Protein AF-A0AAW0U3W1-F1 (afdb_monomer)

pLDDT: mean 73.66, std 27.75, range [28.22, 98.81]

Structure (mmCIF, N/CA/C/O backbone):
data_AF-A0AAW0U3W1-F1
#
_entry.id   AF-A0AAW0U3W1-F1
#
loop_
_atom_site.group_PDB
_atom_site.id
_atom_site.type_symbol
_atom_site.label_atom_id
_atom_site.label_alt_id
_atom_site.label_comp_id
_atom_site.label_asym_id
_atom_site.label_entity_id
_atom_site.label_seq_id
_atom_site.pdbx_PDB_ins_code
_atom_site.Cartn_x
_atom_site.Cartn_y
_atom_site.Cartn_z
_atom_site.occupancy
_atom_site.B_iso_or_equiv
_atom_site.auth_seq_id
_atom_site.auth_comp_id
_atom_site.auth_asym_id
_atom_site.auth_atom_id
_atom_site.pdbx_PDB_model_num
ATOM 1 N N . MET A 1 1 ? -62.324 17.724 -55.290 1.00 35.75 1 MET A N 1
ATOM 2 C CA . MET A 1 1 ? -61.629 18.427 -56.402 1.00 35.75 1 MET A CA 1
ATOM 3 C C . MET A 1 1 ? -60.134 18.210 -56.204 1.00 35.75 1 MET A C 1
ATOM 5 O O . MET A 1 1 ? -59.717 18.305 -55.069 1.00 35.75 1 MET A O 1
ATOM 9 N N . ARG A 1 2 ? -59.252 17.904 -57.151 1.00 35.25 2 ARG A N 1
ATOM 10 C CA . ARG A 1 2 ? -59.279 17.641 -58.592 1.00 35.25 2 ARG A CA 1
ATOM 11 C C . ARG A 1 2 ? -57.918 16.983 -58.906 1.00 35.25 2 ARG A C 1
ATOM 13 O O . ARG A 1 2 ? -56.950 17.175 -58.181 1.00 35.25 2 ARG A O 1
ATOM 20 N N . TRP A 1 3 ? -57.893 16.177 -59.954 1.00 28.47 3 TRP A N 1
ATOM 21 C CA . TRP A 1 3 ? -56.791 15.346 -60.426 1.00 28.47 3 TRP A CA 1
ATOM 22 C C . TRP A 1 3 ? -55.533 16.102 -60.935 1.00 28.47 3 TRP A C 1
ATOM 24 O O . TRP A 1 3 ? -55.657 17.181 -61.501 1.00 28.47 3 TRP A O 1
ATOM 34 N N . MET A 1 4 ? -54.393 15.381 -60.902 1.00 37.31 4 MET A N 1
ATOM 35 C CA . MET A 1 4 ? -53.468 15.064 -62.028 1.00 37.31 4 MET A CA 1
ATOM 36 C C . MET A 1 4 ? -52.146 15.820 -62.309 1.00 37.31 4 MET A C 1
ATOM 38 O O . MET A 1 4 ? -52.164 16.986 -62.671 1.00 37.31 4 MET A O 1
ATOM 42 N N . ARG A 1 5 ? -51.082 14.975 -62.405 1.00 40.59 5 ARG A N 1
ATOM 43 C CA . ARG A 1 5 ? -49.954 14.891 -63.392 1.00 40.59 5 ARG A CA 1
ATOM 44 C C . ARG A 1 5 ? -48.937 16.048 -63.407 1.00 40.59 5 ARG A C 1
ATOM 46 O O . ARG A 1 5 ? -49.297 17.181 -63.174 1.00 40.59 5 ARG A O 1
ATOM 53 N N . CYS A 1 6 ? -47.637 15.905 -63.690 1.00 33.38 6 CYS A N 1
ATOM 54 C CA . CYS A 1 6 ? -46.723 14.904 -64.279 1.00 33.38 6 CYS A CA 1
ATOM 55 C C . CYS A 1 6 ? -45.298 15.308 -63.785 1.00 33.38 6 CYS A C 1
ATOM 57 O O . CYS A 1 6 ? -45.070 16.483 -63.537 1.00 33.38 6 CYS A O 1
ATOM 59 N N . GLY A 1 7 ? -44.306 14.450 -63.524 1.00 30.92 7 GLY A N 1
ATOM 60 C CA . GLY A 1 7 ? -43.569 13.633 -64.492 1.00 30.92 7 GLY A CA 1
ATOM 61 C C . GLY A 1 7 ? -42.117 14.139 -64.676 1.00 30.92 7 GLY A C 1
ATOM 62 O O . GLY A 1 7 ? -41.901 15.205 -65.234 1.00 30.92 7 GLY A O 1
ATOM 63 N N . GLY A 1 8 ? -41.126 13.340 -64.252 1.00 35.84 8 GLY A N 1
ATOM 64 C CA . GLY A 1 8 ? -39.796 13.250 -64.886 1.00 35.84 8 GLY A CA 1
ATOM 65 C C . GLY A 1 8 ? -38.680 14.235 -64.489 1.00 35.84 8 GLY A C 1
ATOM 66 O O . GLY A 1 8 ? -38.570 15.317 -65.056 1.00 35.84 8 GLY A O 1
ATOM 67 N N . ARG A 1 9 ? -37.738 13.774 -63.645 1.00 37.38 9 ARG A N 1
ATOM 68 C CA . ARG A 1 9 ? -36.274 13.965 -63.826 1.00 37.38 9 ARG A CA 1
ATOM 69 C C . ARG A 1 9 ? -35.459 13.180 -62.781 1.00 37.38 9 ARG A C 1
ATOM 71 O O . ARG A 1 9 ? -34.998 13.710 -61.778 1.00 37.38 9 ARG A O 1
ATOM 78 N N . ARG A 1 10 ? -35.247 11.883 -63.041 1.00 42.62 10 ARG A N 1
ATOM 79 C CA . ARG A 1 10 ? -34.073 11.147 -62.530 1.00 42.62 10 ARG A CA 1
ATOM 80 C C . ARG A 1 10 ? -32.900 11.394 -63.486 1.00 42.62 10 ARG A C 1
ATOM 82 O O . ARG A 1 10 ? -33.113 11.481 -64.689 1.00 42.62 10 ARG A O 1
ATOM 89 N N . ARG A 1 11 ? -31.681 11.399 -62.931 1.00 46.53 11 ARG A N 1
ATOM 90 C CA . ARG A 1 11 ? -30.350 11.492 -63.580 1.00 46.53 11 ARG A CA 1
ATOM 91 C C . ARG A 1 11 ? -29.816 12.903 -63.858 1.00 46.53 11 ARG A C 1
ATOM 93 O O . ARG A 1 11 ? -29.838 13.375 -64.989 1.00 46.53 11 ARG A O 1
ATOM 100 N N . ARG A 1 12 ? -29.207 13.500 -62.826 1.00 42.41 12 ARG A N 1
ATOM 101 C CA . ARG A 1 12 ? -27.843 14.084 -62.858 1.00 42.41 12 ARG A CA 1
ATOM 102 C C . ARG A 1 12 ? -27.546 14.787 -61.528 1.00 42.41 12 ARG A C 1
ATOM 104 O O . ARG A 1 12 ? -27.749 15.984 -61.402 1.00 42.41 12 ARG A O 1
ATOM 111 N N . ARG A 1 13 ? -27.094 14.028 -60.528 1.00 39.72 13 ARG A N 1
ATOM 112 C CA . ARG A 1 13 ? -26.333 14.520 -59.360 1.00 39.72 13 ARG A CA 1
ATOM 113 C C . ARG A 1 13 ? -25.782 13.314 -58.602 1.00 39.72 13 ARG A C 1
ATOM 115 O O . ARG A 1 13 ? -26.264 12.938 -57.546 1.00 39.72 13 ARG A O 1
ATOM 122 N N . LEU A 1 14 ? -24.832 12.631 -59.227 1.00 35.91 14 LEU A N 1
ATOM 123 C CA . LEU A 1 14 ? -24.078 11.550 -58.591 1.00 35.91 14 LEU A CA 1
ATOM 124 C C . LEU A 1 14 ? -22.732 11.401 -59.302 1.00 35.91 14 LEU A C 1
ATOM 126 O O . LEU A 1 14 ? -22.383 10.328 -59.760 1.00 35.91 14 LEU A O 1
ATOM 130 N N . LEU A 1 15 ? -22.018 12.516 -59.493 1.00 39.31 15 LEU A N 1
ATOM 131 C CA . LEU A 1 15 ? -20.684 12.508 -60.109 1.00 39.31 15 LEU A CA 1
ATOM 132 C C . LEU A 1 15 ? -19.732 13.594 -59.565 1.00 39.31 15 LEU A C 1
ATOM 134 O O . LEU A 1 15 ? -18.727 13.882 -60.198 1.00 39.31 15 LEU A O 1
ATOM 138 N N . SER A 1 16 ? -19.986 14.186 -58.388 1.00 39.16 16 SER A N 1
ATOM 139 C CA . SER A 1 16 ? -19.039 15.162 -57.803 1.00 39.16 16 SER A CA 1
ATOM 140 C C . SER A 1 16 ? -18.668 14.939 -56.334 1.00 39.16 16 SER A C 1
ATOM 142 O O . SER A 1 16 ? -18.070 15.825 -55.733 1.00 39.16 16 SER A O 1
ATOM 144 N N . VAL A 1 17 ? -18.987 13.782 -55.745 1.00 40.03 17 VAL A N 1
ATOM 145 C CA . VAL A 1 17 ? -18.616 13.478 -54.343 1.00 40.03 17 VAL A CA 1
ATOM 146 C C . VAL A 1 17 ? -17.597 12.334 -54.226 1.00 40.03 17 VAL A C 1
ATOM 148 O O . VAL A 1 17 ? -16.991 12.162 -53.182 1.00 40.03 17 VAL A O 1
ATOM 151 N N . VAL A 1 18 ? -17.272 11.623 -55.311 1.00 42.22 18 VAL A N 1
ATOM 152 C CA . VAL A 1 18 ? -16.355 10.461 -55.248 1.00 42.22 18 VAL A CA 1
ATOM 153 C C . VAL A 1 18 ? -14.869 10.832 -55.444 1.00 42.22 18 VAL A C 1
ATOM 155 O O . VAL A 1 18 ? -13.999 9.987 -55.300 1.00 42.22 18 VAL A O 1
ATOM 158 N N . ALA A 1 19 ? -14.525 12.098 -55.707 1.00 41.72 19 ALA A N 1
ATOM 159 C CA . ALA A 1 19 ? -13.141 12.491 -56.023 1.00 41.72 19 ALA A CA 1
ATOM 160 C C . ALA A 1 19 ? -12.355 13.161 -54.873 1.00 41.72 19 ALA A C 1
ATOM 162 O O . ALA A 1 19 ? -11.237 13.623 -55.098 1.00 41.72 19 ALA A O 1
ATOM 163 N N . ARG A 1 20 ? -12.901 13.243 -53.648 1.00 36.16 20 ARG A N 1
ATOM 164 C CA . ARG A 1 20 ? -12.189 13.841 -52.493 1.00 36.16 20 ARG A CA 1
ATOM 165 C C . ARG A 1 20 ? -11.824 12.877 -51.360 1.00 36.16 20 ARG A C 1
ATOM 167 O O . ARG A 1 20 ? -10.983 13.250 -50.550 1.00 36.16 20 ARG A O 1
ATOM 174 N N . ASP A 1 21 ? -12.309 11.635 -51.370 1.00 36.38 21 ASP A N 1
ATOM 175 C CA . ASP A 1 21 ? -11.984 10.646 -50.325 1.00 36.38 21 ASP A CA 1
ATOM 176 C C . ASP A 1 21 ? -10.794 9.724 -50.643 1.00 36.38 21 ASP A C 1
ATOM 178 O O . ASP A 1 21 ? -10.305 9.016 -49.765 1.00 36.38 21 ASP A O 1
ATOM 182 N N . SER A 1 22 ? -10.229 9.769 -51.852 1.00 35.31 22 SER A N 1
ATOM 183 C CA . SER A 1 22 ? -9.093 8.899 -52.208 1.00 35.31 22 SER A CA 1
ATOM 184 C C . SER A 1 22 ? -7.726 9.390 -51.713 1.00 35.31 22 SER A C 1
ATOM 186 O O . SER A 1 22 ? -6.761 8.647 -51.809 1.00 35.31 22 SER A O 1
ATOM 188 N N . LYS A 1 23 ? -7.603 10.610 -51.165 1.00 36.62 23 LYS A N 1
ATOM 189 C CA . LYS A 1 23 ? -6.295 11.180 -50.761 1.00 36.62 23 LYS A CA 1
ATOM 190 C C . LYS A 1 23 ? -5.973 11.082 -49.264 1.00 36.62 23 LYS A C 1
ATOM 192 O O . LYS A 1 23 ? -4.870 11.442 -48.865 1.00 36.62 23 LYS A O 1
ATOM 197 N N . MET A 1 24 ? -6.901 10.594 -48.434 1.00 35.78 24 MET A N 1
ATOM 198 C CA . MET A 1 24 ? -6.701 10.446 -46.979 1.00 35.78 24 MET A CA 1
ATOM 199 C C . MET A 1 24 ? -6.520 8.984 -46.522 1.00 35.78 24 MET A C 1
ATOM 201 O O . MET A 1 24 ? -6.144 8.741 -45.373 1.00 35.78 24 MET A O 1
ATOM 205 N N . ALA A 1 25 ? -6.741 8.013 -47.415 1.00 36.03 25 ALA A N 1
ATOM 206 C CA . ALA A 1 25 ? -6.573 6.585 -47.136 1.00 36.03 25 ALA A CA 1
ATOM 207 C C . ALA A 1 25 ? -5.109 6.110 -47.266 1.00 36.03 25 ALA A C 1
ATOM 209 O O . ALA A 1 25 ? -4.670 5.261 -46.485 1.00 36.03 25 ALA A O 1
ATOM 210 N N . ASP A 1 26 ? -4.317 6.716 -48.156 1.00 38.88 26 ASP A N 1
ATOM 211 C CA . ASP A 1 26 ? -2.931 6.289 -48.414 1.00 38.88 26 ASP A CA 1
ATOM 212 C C . ASP A 1 26 ? -1.953 6.642 -47.275 1.00 38.88 26 ASP A C 1
ATOM 214 O O . ASP A 1 26 ? -1.008 5.900 -46.996 1.00 38.88 26 ASP A O 1
ATOM 218 N N . THR A 1 27 ? -2.205 7.719 -46.523 1.00 39.47 27 THR A N 1
ATOM 219 C CA . THR A 1 27 ? -1.334 8.135 -45.406 1.00 39.47 27 THR A CA 1
ATOM 220 C C . THR A 1 27 ? -1.516 7.256 -44.163 1.00 39.47 27 THR A C 1
ATOM 222 O O . THR A 1 27 ? -0.551 6.983 -43.447 1.00 39.47 27 THR A O 1
ATOM 225 N N . LYS A 1 28 ? -2.739 6.762 -43.911 1.00 37.00 28 LYS A N 1
ATOM 226 C CA . LYS A 1 28 ? -3.031 5.845 -42.793 1.00 37.00 28 LYS A CA 1
ATOM 227 C C . LYS A 1 28 ? -2.600 4.412 -43.117 1.00 37.00 28 LYS A C 1
ATOM 229 O O . LYS A 1 28 ? -1.965 3.782 -42.272 1.00 37.00 28 LYS A O 1
ATOM 234 N N . GLY A 1 29 ? -2.829 3.935 -44.345 1.00 36.16 29 GLY A N 1
ATOM 235 C CA . GLY A 1 29 ? -2.342 2.627 -44.804 1.00 36.16 29 GLY A CA 1
ATOM 236 C C . GLY A 1 29 ? -0.819 2.482 -44.691 1.00 36.16 29 GLY A C 1
ATOM 237 O O . GLY A 1 29 ? -0.328 1.452 -44.231 1.00 36.16 29 GLY A O 1
ATOM 238 N N . GLY A 1 30 ? -0.064 3.549 -44.982 1.00 38.22 30 GLY A N 1
ATOM 239 C CA . GLY A 1 30 ? 1.396 3.570 -44.838 1.00 38.22 30 GLY A CA 1
ATOM 240 C C . GLY A 1 30 ? 1.918 3.505 -43.392 1.00 38.22 30 GLY A C 1
ATOM 241 O O . GLY A 1 30 ? 3.012 2.988 -43.165 1.00 38.22 30 GLY A O 1
ATOM 242 N N . LEU A 1 31 ? 1.163 3.987 -42.397 1.00 42.47 31 LEU A N 1
ATOM 243 C CA . LEU A 1 31 ? 1.536 3.933 -40.971 1.00 42.47 31 LEU A CA 1
ATOM 244 C C . LEU A 1 31 ? 1.247 2.560 -40.349 1.00 42.47 31 LEU A C 1
ATOM 246 O O . LEU A 1 31 ? 2.079 2.035 -39.601 1.00 42.47 31 LEU A O 1
ATOM 250 N N . PHE A 1 32 ? 0.114 1.947 -40.706 1.00 42.03 32 PHE A N 1
ATOM 251 C CA . PHE A 1 32 ? -0.203 0.571 -40.318 1.00 42.03 32 PHE A CA 1
ATOM 252 C C . PHE A 1 32 ? 0.743 -0.425 -40.994 1.00 42.03 32 PHE A C 1
ATOM 254 O O . PHE A 1 32 ? 1.313 -1.269 -40.306 1.00 42.03 32 PHE A O 1
ATOM 261 N N . ALA A 1 33 ? 1.028 -0.261 -42.291 1.00 46.44 33 ALA A N 1
ATOM 262 C CA . ALA A 1 33 ? 1.993 -1.095 -43.006 1.00 46.44 33 ALA A CA 1
ATOM 263 C C . ALA A 1 33 ? 3.407 -0.986 -42.412 1.00 46.44 33 ALA A C 1
ATOM 265 O O . ALA A 1 33 ? 4.033 -2.007 -42.160 1.00 46.44 33 ALA A O 1
ATOM 266 N N . LYS A 1 34 ? 3.888 0.222 -42.074 1.00 47.03 34 LYS A N 1
ATOM 267 C CA . LYS A 1 34 ? 5.188 0.407 -41.395 1.00 47.03 34 LYS A CA 1
ATOM 268 C C . LYS A 1 34 ? 5.220 -0.193 -39.987 1.00 47.03 34 LYS A C 1
ATOM 270 O O . LYS A 1 34 ? 6.266 -0.674 -39.561 1.00 47.03 34 LYS A O 1
ATOM 275 N N . THR A 1 35 ? 4.106 -0.173 -39.256 1.00 42.12 35 THR A N 1
ATOM 276 C CA . THR A 1 35 ? 4.017 -0.751 -37.904 1.00 42.12 35 THR A CA 1
ATOM 277 C C . THR A 1 35 ? 3.997 -2.276 -37.955 1.00 42.12 35 THR A C 1
ATOM 279 O O . THR A 1 35 ? 4.748 -2.910 -37.217 1.00 42.12 35 THR A O 1
ATOM 282 N N . VAL A 1 36 ? 3.227 -2.860 -38.877 1.00 43.34 36 VAL A N 1
ATOM 283 C CA . VAL A 1 36 ? 3.180 -4.308 -39.141 1.00 43.34 36 VAL A CA 1
ATOM 284 C C . VAL A 1 36 ? 4.514 -4.806 -39.704 1.00 43.34 36 VAL A C 1
ATOM 286 O O . VAL A 1 36 ? 5.024 -5.823 -39.244 1.00 43.34 36 VAL A O 1
ATOM 289 N N . GLN A 1 37 ? 5.152 -4.052 -40.603 1.00 48.09 37 GLN A N 1
ATOM 290 C CA . GLN A 1 37 ? 6.475 -4.364 -41.152 1.00 48.09 37 GLN A CA 1
ATOM 291 C C . GLN A 1 37 ? 7.571 -4.317 -40.075 1.00 48.09 37 GLN A C 1
ATOM 293 O O . GLN A 1 37 ? 8.424 -5.202 -40.033 1.00 48.09 37 GLN A O 1
ATOM 298 N N . LYS A 1 38 ? 7.520 -3.346 -39.148 1.00 49.44 38 LYS A N 1
ATOM 299 C CA . LYS A 1 38 ? 8.404 -3.316 -37.966 1.00 49.44 38 LYS A CA 1
ATOM 300 C C . LYS A 1 38 ? 8.121 -4.474 -37.007 1.00 49.44 38 LYS A C 1
ATOM 302 O O . LYS A 1 38 ? 9.055 -5.042 -36.456 1.00 49.44 38 LYS A O 1
ATOM 307 N N . HIS A 1 39 ? 6.858 -4.855 -36.817 1.00 43.44 39 HIS A N 1
ATOM 308 C CA . HIS A 1 39 ? 6.485 -5.987 -35.963 1.00 43.44 39 HIS A CA 1
ATOM 309 C C . HIS A 1 39 ? 6.976 -7.326 -36.535 1.00 43.44 39 HIS A C 1
ATOM 311 O O . HIS A 1 39 ? 7.559 -8.129 -35.810 1.00 43.44 39 HIS A O 1
ATOM 317 N N . ALA A 1 40 ? 6.827 -7.527 -37.847 1.00 41.19 40 ALA A N 1
ATOM 318 C CA . ALA A 1 40 ? 7.323 -8.699 -38.562 1.00 41.19 40 ALA A CA 1
ATOM 319 C C . ALA A 1 40 ? 8.862 -8.763 -38.585 1.00 41.19 40 ALA A C 1
ATOM 321 O O . ALA A 1 40 ? 9.432 -9.835 -38.390 1.00 41.19 40 ALA A O 1
ATOM 322 N N . GLY A 1 41 ? 9.544 -7.619 -38.743 1.00 51.94 41 GLY A N 1
ATOM 323 C CA . GLY A 1 41 ? 11.005 -7.527 -38.637 1.00 51.94 41 GLY A CA 1
ATOM 324 C C . GLY A 1 41 ? 11.527 -7.919 -37.251 1.00 51.94 41 GLY A C 1
ATOM 325 O O . GLY A 1 41 ? 12.460 -8.707 -37.146 1.00 51.94 41 GLY A O 1
ATOM 326 N N . ARG A 1 42 ? 10.859 -7.464 -36.183 1.00 51.69 42 ARG A N 1
ATOM 327 C CA . ARG A 1 42 ? 11.194 -7.815 -34.789 1.00 51.69 42 ARG A CA 1
ATOM 328 C C . ARG A 1 42 ? 10.937 -9.281 -34.455 1.00 51.69 42 ARG A C 1
ATOM 330 O O . ARG A 1 42 ? 11.706 -9.874 -33.708 1.00 51.69 42 ARG A O 1
ATOM 337 N N . ALA A 1 43 ? 9.859 -9.863 -34.983 1.00 49.88 43 ALA A N 1
ATOM 338 C CA . ALA A 1 43 ? 9.568 -11.284 -34.809 1.00 49.88 43 ALA A CA 1
ATOM 339 C C . ALA A 1 43 ? 10.620 -12.153 -35.512 1.00 49.88 43 ALA A C 1
ATOM 341 O O . ALA A 1 43 ? 11.113 -13.115 -34.929 1.00 49.88 43 ALA A O 1
ATOM 342 N N . LYS A 1 44 ? 11.020 -11.769 -36.730 1.00 50.38 44 LYS A N 1
ATOM 343 C CA . LYS A 1 44 ? 12.090 -12.434 -37.480 1.00 50.38 44 LYS A CA 1
ATOM 344 C C . LYS A 1 44 ? 13.432 -12.366 -36.745 1.00 50.38 44 LYS A C 1
ATOM 346 O O . LYS A 1 44 ? 14.112 -13.382 -36.658 1.00 50.38 44 LYS A O 1
ATOM 351 N N . GLU A 1 45 ? 13.775 -11.207 -36.189 1.00 52.69 45 GLU A N 1
ATOM 352 C CA . GLU A 1 45 ? 15.016 -11.012 -35.433 1.00 52.69 45 GLU A CA 1
ATOM 353 C C . GLU A 1 45 ? 15.025 -11.832 -34.132 1.00 52.69 45 GLU A C 1
ATOM 355 O O . GLU A 1 45 ? 15.967 -12.577 -33.891 1.00 52.69 45 GLU A O 1
ATOM 360 N N . LYS A 1 46 ? 13.929 -11.828 -33.353 1.00 52.66 46 LYS A N 1
ATOM 361 C CA . LYS A 1 46 ? 13.791 -12.688 -32.158 1.00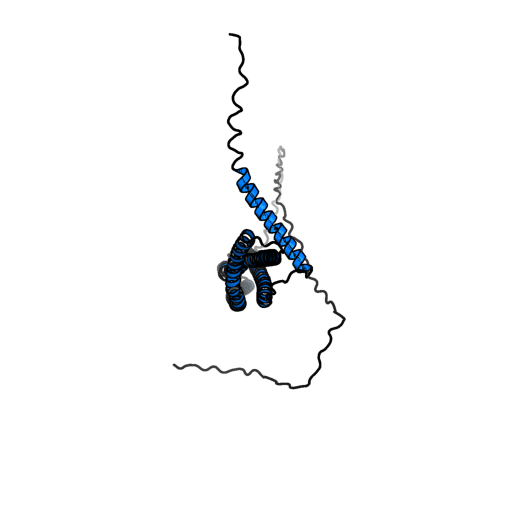 52.66 46 LYS A CA 1
ATOM 362 C C . LYS A 1 46 ? 13.932 -14.182 -32.474 1.00 52.66 46 LYS A C 1
ATOM 364 O O . LYS A 1 46 ? 14.508 -14.925 -31.686 1.00 52.66 46 LYS A O 1
ATOM 369 N N . ILE A 1 47 ? 13.416 -14.630 -33.621 1.00 50.09 47 ILE A N 1
ATOM 370 C CA . ILE A 1 47 ? 13.552 -16.021 -34.074 1.00 50.09 47 ILE A CA 1
ATOM 371 C C . ILE A 1 47 ? 15.002 -16.319 -34.493 1.00 50.09 47 ILE A C 1
ATOM 373 O O . ILE A 1 47 ? 15.519 -17.372 -34.134 1.00 50.09 47 ILE A O 1
ATOM 377 N N . LEU A 1 48 ? 15.685 -15.405 -35.196 1.00 51.97 48 LEU A N 1
ATOM 378 C CA . LEU A 1 48 ? 17.100 -15.570 -35.570 1.00 51.97 48 LEU A CA 1
ATOM 379 C C . LEU A 1 48 ? 18.042 -15.586 -34.357 1.00 51.97 48 LEU A C 1
ATOM 381 O O . LEU A 1 48 ? 19.012 -16.345 -34.352 1.00 51.97 48 LEU A O 1
ATOM 385 N N . GLN A 1 49 ? 17.730 -14.788 -33.336 1.00 54.72 49 GLN A N 1
ATOM 386 C CA . GLN A 1 49 ? 18.468 -14.726 -32.075 1.00 54.72 49 GLN A CA 1
ATOM 387 C C . GLN A 1 49 ? 18.286 -16.013 -31.252 1.00 54.72 49 GLN A C 1
ATOM 389 O O . GLN A 1 49 ? 19.271 -16.586 -30.797 1.00 54.72 49 GLN A O 1
ATOM 394 N N . ASN A 1 50 ? 17.063 -16.553 -31.156 1.00 52.19 50 ASN A N 1
ATOM 395 C CA . ASN A 1 50 ? 16.803 -17.851 -30.507 1.00 52.19 50 ASN A CA 1
ATOM 396 C C . ASN A 1 50 ? 17.411 -19.052 -31.263 1.00 52.19 50 ASN A C 1
ATOM 398 O O . ASN A 1 50 ? 17.555 -20.128 -30.690 1.00 52.19 50 ASN A O 1
ATOM 402 N N . LEU A 1 51 ? 17.761 -18.880 -32.543 1.00 49.31 51 LEU A N 1
ATOM 403 C CA . LEU A 1 51 ? 18.416 -19.886 -33.389 1.00 49.31 51 LEU A CA 1
ATOM 404 C C . LEU A 1 51 ? 19.955 -19.794 -33.375 1.00 49.31 51 LEU A C 1
ATOM 406 O O . LEU A 1 51 ? 20.601 -20.550 -34.100 1.00 49.31 51 LEU A O 1
ATOM 410 N N . GLY A 1 52 ? 20.550 -18.871 -32.607 1.00 45.47 52 GLY A N 1
ATOM 411 C CA . GLY A 1 52 ? 22.008 -18.725 -32.488 1.00 45.47 52 GLY A CA 1
ATOM 412 C C . GLY A 1 52 ? 22.715 -18.240 -33.763 1.00 45.47 52 GLY A C 1
ATOM 413 O O . GLY A 1 52 ? 23.917 -18.434 -33.909 1.00 45.47 52 GLY A O 1
ATOM 414 N N . LYS A 1 53 ? 21.981 -17.638 -34.713 1.00 46.97 53 LYS A N 1
ATOM 415 C CA . LYS A 1 53 ? 22.521 -17.135 -35.996 1.00 46.97 53 LYS A CA 1
ATOM 416 C C . LYS A 1 53 ? 22.747 -15.616 -36.024 1.00 46.97 53 LYS A C 1
ATOM 418 O O . LYS A 1 53 ? 23.161 -15.096 -37.059 1.00 46.97 53 LYS A O 1
ATOM 423 N N . ALA A 1 54 ? 22.468 -14.919 -34.924 1.00 42.31 54 ALA A N 1
ATOM 424 C CA . ALA A 1 54 ? 22.682 -13.484 -34.749 1.00 42.31 54 ALA A CA 1
ATOM 425 C C . ALA A 1 54 ? 23.244 -13.213 -33.344 1.00 42.31 54 ALA A C 1
ATOM 427 O O . ALA A 1 54 ? 22.804 -13.836 -32.378 1.00 42.31 54 ALA A O 1
ATOM 428 N N . ASP A 1 55 ? 24.222 -12.312 -33.254 1.00 40.16 55 ASP A N 1
ATOM 429 C CA . ASP A 1 55 ? 24.961 -12.009 -32.026 1.00 40.16 55 ASP A CA 1
ATOM 430 C C . ASP A 1 55 ? 24.153 -11.028 -31.161 1.00 40.16 55 ASP A C 1
ATOM 432 O O . ASP A 1 55 ? 23.939 -9.872 -31.550 1.00 40.16 55 ASP A O 1
ATOM 436 N N . ARG A 1 56 ? 23.632 -11.510 -30.025 1.00 54.12 56 ARG A N 1
ATOM 437 C CA . ARG A 1 56 ? 22.755 -10.736 -29.135 1.00 54.12 56 ARG A CA 1
ATOM 438 C C . ARG A 1 56 ? 23.599 -9.868 -28.209 1.00 54.12 56 ARG A C 1
ATOM 440 O O . ARG A 1 56 ? 24.522 -10.358 -27.569 1.00 54.12 56 ARG A O 1
ATOM 447 N N . THR A 1 57 ? 23.214 -8.603 -28.059 1.00 61.31 57 THR A N 1
ATOM 448 C CA . THR A 1 57 ? 23.721 -7.778 -26.958 1.00 61.31 57 THR A CA 1
ATOM 449 C C . THR A 1 57 ? 23.203 -8.371 -25.640 1.00 61.31 57 THR A C 1
ATOM 451 O O . THR A 1 57 ? 22.005 -8.291 -25.354 1.00 61.31 57 THR A O 1
ATOM 454 N N . ILE A 1 58 ? 24.084 -9.035 -24.889 1.00 64.56 58 ILE A N 1
ATOM 455 C CA . ILE A 1 58 ? 23.805 -9.566 -23.549 1.00 64.56 58 ILE A CA 1
ATOM 456 C C . ILE A 1 58 ? 24.054 -8.438 -22.548 1.00 64.56 58 ILE A C 1
ATOM 458 O O . ILE A 1 58 ? 25.083 -7.768 -22.610 1.00 64.56 58 ILE A O 1
ATOM 462 N N . ASP A 1 59 ? 23.084 -8.204 -21.672 1.00 80.62 59 ASP A N 1
ATOM 463 C CA . ASP A 1 59 ? 23.141 -7.166 -20.649 1.00 80.62 59 ASP A CA 1
ATOM 464 C C . ASP A 1 59 ? 22.756 -7.778 -19.298 1.00 80.62 59 ASP A C 1
ATOM 466 O O . ASP A 1 59 ? 21.622 -7.653 -18.836 1.00 80.62 59 ASP A O 1
ATOM 470 N N . ASP A 1 60 ? 23.717 -8.485 -18.700 1.00 83.88 60 ASP A N 1
ATOM 471 C CA . ASP A 1 60 ? 23.517 -9.250 -17.464 1.00 83.88 60 ASP A CA 1
ATOM 472 C C . ASP A 1 60 ? 23.086 -8.356 -16.288 1.00 83.88 60 ASP A C 1
ATOM 474 O O . ASP A 1 60 ? 22.287 -8.764 -15.446 1.00 83.88 60 ASP A O 1
ATOM 478 N N . VAL A 1 61 ? 23.570 -7.109 -16.253 1.00 89.00 61 VAL A N 1
ATOM 479 C CA . VAL A 1 61 ? 23.221 -6.132 -15.209 1.00 89.00 61 VAL A CA 1
ATOM 480 C C . VAL A 1 61 ? 21.761 -5.710 -15.343 1.00 89.00 61 VAL A C 1
ATOM 482 O O . VAL A 1 61 ? 21.026 -5.668 -14.355 1.00 89.00 61 VAL A O 1
ATOM 485 N N . PHE A 1 62 ? 21.307 -5.418 -16.564 1.00 92.81 62 PHE A N 1
ATOM 486 C CA . PHE A 1 62 ? 19.907 -5.075 -16.784 1.00 92.81 62 PHE A CA 1
ATOM 487 C C . PHE A 1 62 ? 18.975 -6.258 -16.504 1.00 92.81 62 PHE A C 1
ATOM 489 O O . PHE A 1 62 ? 17.890 -6.055 -15.959 1.00 92.81 62 PHE A O 1
ATOM 496 N N . ASP A 1 63 ? 19.385 -7.479 -16.851 1.00 91.94 63 ASP A N 1
ATOM 497 C CA . ASP A 1 63 ? 18.608 -8.686 -16.562 1.00 91.94 63 ASP A CA 1
ATOM 498 C C . ASP A 1 63 ? 18.452 -8.895 -15.038 1.00 91.94 63 ASP A C 1
ATOM 500 O O . ASP A 1 63 ? 17.363 -9.244 -14.570 1.00 91.94 63 ASP A O 1
ATOM 504 N N . GLU A 1 64 ? 19.480 -8.583 -14.235 1.00 92.44 64 GLU A N 1
ATOM 505 C CA . GLU A 1 64 ? 19.367 -8.547 -12.769 1.00 92.44 64 GLU A CA 1
ATOM 506 C C . GLU A 1 64 ? 18.383 -7.463 -12.292 1.00 92.44 64 GLU A C 1
ATOM 508 O O . GLU A 1 64 ? 17.532 -7.722 -11.431 1.00 92.44 64 GLU A O 1
ATOM 513 N N . TYR A 1 65 ? 18.450 -6.254 -12.856 1.00 95.75 65 TYR A N 1
ATOM 514 C CA . TYR A 1 65 ? 17.514 -5.176 -12.521 1.00 95.75 65 TYR A CA 1
ATOM 515 C C . TYR A 1 65 ? 16.063 -5.531 -12.868 1.00 95.75 65 TYR A C 1
ATOM 517 O O . TYR A 1 65 ? 15.172 -5.269 -12.058 1.00 95.75 65 TYR A O 1
ATOM 525 N N . ASP A 1 66 ? 15.806 -6.169 -14.012 1.00 94.69 66 ASP A N 1
ATOM 526 C CA . ASP A 1 66 ? 14.462 -6.613 -14.408 1.00 94.69 66 ASP A CA 1
ATOM 527 C C . ASP A 1 66 ? 13.933 -7.739 -13.502 1.00 94.69 66 ASP A C 1
ATOM 529 O O . ASP A 1 66 ? 12.760 -7.738 -13.101 1.00 94.69 66 ASP A O 1
ATOM 533 N N . ALA A 1 67 ? 14.803 -8.668 -13.092 1.00 95.00 67 ALA A N 1
ATOM 534 C CA . ALA A 1 67 ? 14.457 -9.710 -12.127 1.00 95.00 67 ALA A CA 1
ATOM 535 C C . ALA A 1 67 ? 14.094 -9.115 -10.753 1.00 95.00 67 ALA A C 1
ATOM 537 O O . ALA A 1 67 ? 13.051 -9.452 -10.173 1.00 95.00 67 ALA A O 1
ATOM 538 N N . ASN A 1 68 ? 14.911 -8.184 -10.253 1.00 96.38 68 ASN A N 1
ATOM 539 C CA . ASN A 1 68 ? 14.663 -7.457 -9.007 1.00 96.38 68 ASN A CA 1
ATOM 540 C C . ASN A 1 68 ? 13.361 -6.645 -9.073 1.00 96.38 68 ASN A C 1
ATOM 542 O O . ASN A 1 68 ? 12.528 -6.750 -8.166 1.00 96.38 68 ASN A O 1
ATOM 546 N N . PHE A 1 69 ? 13.141 -5.914 -10.169 1.00 98.19 69 PHE A N 1
ATOM 547 C CA . PHE A 1 69 ? 11.914 -5.169 -10.442 1.00 98.19 69 PHE A CA 1
ATOM 548 C C . PHE A 1 69 ? 10.679 -6.079 -10.421 1.00 98.19 69 PHE A C 1
ATOM 550 O O . PHE A 1 69 ? 9.704 -5.792 -9.725 1.00 98.19 69 PHE A O 1
ATOM 557 N N . THR A 1 70 ? 10.722 -7.213 -11.124 1.00 97.62 70 THR A N 1
ATOM 558 C CA . THR A 1 70 ? 9.594 -8.155 -11.215 1.00 97.62 70 THR A CA 1
ATOM 559 C C . THR A 1 70 ? 9.247 -8.755 -9.850 1.00 97.62 70 THR A C 1
ATOM 561 O O . THR A 1 70 ? 8.070 -8.860 -9.478 1.00 97.62 70 THR A O 1
ATOM 564 N N . ARG A 1 71 ? 10.264 -9.105 -9.056 1.00 97.12 71 ARG A N 1
ATOM 565 C CA . ARG A 1 71 ? 10.077 -9.589 -7.683 1.00 97.12 71 ARG A CA 1
ATOM 566 C C . ARG A 1 71 ? 9.481 -8.505 -6.784 1.00 97.12 71 ARG A C 1
ATOM 568 O O . ARG A 1 71 ? 8.527 -8.775 -6.052 1.00 97.12 71 ARG A O 1
ATOM 575 N N . GLN A 1 72 ? 10.004 -7.283 -6.848 1.00 97.94 72 GLN A N 1
ATOM 576 C CA . GLN A 1 72 ? 9.504 -6.150 -6.069 1.00 97.94 72 GLN A CA 1
ATOM 577 C C . GLN A 1 72 ? 8.052 -5.808 -6.436 1.00 97.94 72 GLN A C 1
ATOM 579 O O . GLN A 1 72 ? 7.234 -5.642 -5.534 1.00 97.94 72 GLN A O 1
ATOM 584 N N . GLN A 1 73 ? 7.706 -5.800 -7.728 1.00 97.81 73 GLN A N 1
ATOM 585 C CA . GLN A 1 73 ? 6.342 -5.591 -8.224 1.00 97.81 73 GLN A CA 1
ATOM 586 C C . GLN A 1 73 ? 5.373 -6.641 -7.672 1.00 97.81 73 GLN A C 1
ATOM 588 O O . GLN A 1 73 ? 4.286 -6.311 -7.197 1.00 97.81 73 GLN A O 1
ATOM 593 N N . THR A 1 74 ? 5.768 -7.914 -7.717 1.00 97.75 74 THR A N 1
ATOM 594 C CA . THR A 1 74 ? 4.952 -9.026 -7.210 1.00 97.75 74 THR A CA 1
ATOM 595 C C . THR A 1 74 ? 4.677 -8.867 -5.716 1.00 97.75 74 THR A C 1
ATOM 597 O O . THR A 1 74 ? 3.531 -8.976 -5.277 1.00 97.75 74 THR A O 1
ATOM 600 N N . ASN A 1 75 ? 5.712 -8.542 -4.939 1.00 96.00 75 ASN A N 1
ATOM 601 C CA . ASN A 1 75 ? 5.589 -8.324 -3.500 1.00 96.00 75 ASN A CA 1
ATOM 602 C C . ASN A 1 75 ? 4.729 -7.096 -3.172 1.00 96.00 75 ASN A C 1
ATOM 604 O O . ASN A 1 75 ? 3.877 -7.179 -2.291 1.00 96.00 75 ASN A O 1
ATOM 608 N N . ALA A 1 76 ? 4.904 -5.986 -3.897 1.00 96.31 76 ALA A N 1
ATOM 609 C CA . ALA A 1 76 ? 4.116 -4.768 -3.716 1.00 96.31 76 ALA A CA 1
ATOM 610 C C . ALA A 1 76 ? 2.624 -5.004 -4.004 1.00 96.31 76 ALA A C 1
ATOM 612 O O . ALA A 1 76 ? 1.776 -4.641 -3.193 1.00 96.31 76 ALA A O 1
ATOM 613 N N . ASN A 1 77 ? 2.305 -5.686 -5.110 1.00 97.06 77 ASN A N 1
ATOM 614 C CA . ASN A 1 77 ? 0.930 -6.057 -5.457 1.00 97.06 77 ASN A CA 1
ATOM 615 C C . ASN A 1 77 ? 0.299 -6.969 -4.399 1.00 97.06 77 ASN A C 1
ATOM 617 O O . ASN A 1 77 ? -0.863 -6.788 -4.035 1.00 97.06 77 ASN A O 1
ATOM 621 N N . ARG A 1 78 ? 1.057 -7.952 -3.897 1.00 97.31 78 ARG A N 1
ATOM 622 C CA . ARG A 1 78 ? 0.575 -8.858 -2.851 1.00 97.31 78 ARG A CA 1
ATOM 623 C C . ARG A 1 78 ? 0.307 -8.107 -1.549 1.00 97.31 78 ARG A C 1
ATOM 625 O O . ARG A 1 78 ? -0.767 -8.269 -0.987 1.00 97.31 78 ARG A O 1
ATOM 632 N N . LEU A 1 79 ? 1.241 -7.269 -1.098 1.00 95.94 79 LEU A N 1
ATOM 633 C CA . LEU A 1 79 ? 1.069 -6.475 0.120 1.00 95.94 79 LEU A CA 1
ATOM 634 C C . LEU A 1 79 ? -0.144 -5.544 0.009 1.00 95.94 79 LEU A C 1
ATOM 636 O O . LEU A 1 79 ? -0.969 -5.510 0.916 1.00 95.94 79 LEU A O 1
ATOM 640 N N . HIS A 1 80 ? -0.294 -4.848 -1.123 1.00 97.44 80 HIS A N 1
ATOM 641 C CA . HIS A 1 80 ? -1.458 -3.999 -1.400 1.00 97.44 80 HIS A CA 1
ATOM 642 C C . HIS A 1 80 ? -2.774 -4.765 -1.287 1.00 97.44 80 HIS A C 1
ATOM 644 O O . HIS A 1 80 ? -3.673 -4.342 -0.558 1.00 97.44 80 HIS A O 1
ATOM 650 N N . LYS A 1 81 ? -2.854 -5.925 -1.944 1.00 98.31 81 LYS A N 1
ATOM 651 C CA . LYS A 1 81 ? -4.035 -6.788 -1.912 1.00 98.31 81 LYS A CA 1
ATOM 652 C C . LYS A 1 81 ? -4.396 -7.203 -0.485 1.00 98.31 81 LYS A C 1
ATOM 654 O O . LYS A 1 81 ? -5.561 -7.100 -0.106 1.00 98.31 81 LYS A O 1
ATOM 659 N N . GLU A 1 82 ? -3.421 -7.661 0.296 1.00 97.75 82 GLU A N 1
ATOM 660 C CA . GLU A 1 82 ? -3.682 -8.151 1.653 1.00 97.75 82 GLU A CA 1
ATOM 661 C C . GLU A 1 82 ? -4.042 -7.018 2.624 1.00 97.75 82 GLU A C 1
ATOM 663 O O . GLU A 1 82 ? -4.977 -7.175 3.403 1.00 97.75 82 GLU A O 1
ATOM 668 N N . VAL A 1 83 ? -3.408 -5.844 2.530 1.00 97.25 83 VAL A N 1
ATOM 669 C CA . VAL A 1 83 ? -3.787 -4.665 3.337 1.00 97.25 83 VAL A CA 1
ATOM 670 C C . VAL A 1 83 ? -5.187 -4.164 2.967 1.00 97.25 83 VAL A C 1
ATOM 672 O O . VAL A 1 83 ? -5.984 -3.825 3.841 1.00 97.25 83 VAL A O 1
ATOM 675 N N . SER A 1 84 ? -5.527 -4.154 1.675 1.00 98.25 84 SER A N 1
ATOM 676 C CA . SER A 1 84 ? -6.875 -3.808 1.216 1.00 98.25 84 SER A CA 1
ATOM 677 C C . SER A 1 84 ? -7.923 -4.793 1.748 1.00 98.25 84 SER A C 1
ATOM 679 O O . SER A 1 84 ? -8.979 -4.379 2.236 1.00 98.25 84 SER A O 1
ATOM 681 N N . ASN A 1 85 ? -7.619 -6.094 1.708 1.00 98.69 85 ASN A N 1
ATOM 682 C CA . ASN A 1 85 ? -8.480 -7.129 2.265 1.00 98.69 85 ASN A CA 1
ATOM 683 C C . ASN A 1 85 ? -8.631 -6.992 3.787 1.00 98.69 85 ASN A C 1
ATOM 685 O O . ASN A 1 85 ? -9.747 -7.081 4.292 1.00 98.69 85 ASN A O 1
ATOM 689 N N . TYR A 1 86 ? -7.539 -6.720 4.500 1.00 98.50 86 TYR A N 1
ATOM 690 C CA . TYR A 1 86 ? -7.555 -6.486 5.939 1.00 98.50 86 TYR A CA 1
ATOM 691 C C . TYR A 1 86 ? -8.487 -5.328 6.310 1.00 98.50 86 TYR A C 1
ATOM 693 O O . TYR A 1 86 ? -9.412 -5.515 7.096 1.00 98.50 86 TYR A O 1
ATOM 701 N N . LEU A 1 87 ? -8.350 -4.174 5.650 1.00 98.44 87 LEU A N 1
ATOM 702 C CA . LEU A 1 87 ? -9.225 -3.022 5.874 1.00 98.44 87 LEU A CA 1
ATOM 703 C C . LEU A 1 87 ? -10.704 -3.333 5.585 1.00 98.44 87 LEU A C 1
ATOM 705 O O . LEU A 1 87 ? -11.596 -2.875 6.302 1.00 98.44 87 LEU A O 1
ATOM 709 N N . ARG A 1 88 ? -10.992 -4.132 4.550 1.00 98.69 88 ARG A N 1
ATOM 710 C CA . ARG A 1 88 ? -12.357 -4.609 4.275 1.00 98.69 88 ARG A CA 1
ATOM 711 C C . ARG A 1 88 ? -12.898 -5.444 5.440 1.00 98.69 88 ARG A C 1
ATOM 713 O O . ARG A 1 88 ? -14.049 -5.251 5.825 1.00 98.69 88 ARG A O 1
ATOM 720 N N . CYS A 1 89 ? -12.085 -6.333 6.009 1.00 98.75 89 CYS A N 1
ATOM 721 C CA . CYS A 1 89 ? -12.458 -7.114 7.188 1.00 98.75 89 CYS A CA 1
ATOM 722 C C . CYS A 1 89 ? -12.667 -6.227 8.425 1.00 98.75 89 CYS A C 1
ATOM 724 O O . CYS A 1 89 ? -13.647 -6.430 9.134 1.00 98.75 89 CYS A O 1
ATOM 726 N N . CYS A 1 90 ? -11.833 -5.205 8.650 1.00 98.50 90 CYS A N 1
ATOM 727 C CA . CYS A 1 90 ? -12.030 -4.245 9.743 1.00 98.50 90 CYS A CA 1
ATOM 728 C C . CYS A 1 90 ? -13.380 -3.522 9.636 1.00 98.50 90 CYS A C 1
ATOM 730 O O . CYS A 1 90 ? -14.097 -3.423 10.624 1.00 98.50 90 CYS A O 1
ATOM 732 N N . ARG A 1 91 ? -13.776 -3.085 8.432 1.00 98.69 91 ARG A N 1
ATOM 733 C CA . ARG A 1 91 ? -15.094 -2.460 8.205 1.00 98.69 91 ARG A CA 1
ATOM 734 C C . ARG A 1 91 ? -16.258 -3.425 8.443 1.00 98.69 91 ARG A C 1
ATOM 736 O O . ARG A 1 91 ? -17.297 -3.019 8.951 1.00 98.69 91 ARG A O 1
ATOM 743 N N . ALA A 1 92 ? -16.095 -4.700 8.090 1.00 98.81 92 ALA A N 1
ATOM 744 C CA . ALA A 1 92 ? -17.102 -5.717 8.385 1.00 98.81 92 ALA A CA 1
ATOM 745 C C . ALA A 1 92 ? -17.228 -5.968 9.898 1.00 98.81 92 ALA A C 1
ATOM 747 O O . ALA A 1 92 ? -18.340 -6.045 10.415 1.00 98.81 92 ALA A O 1
ATOM 748 N N . LEU A 1 93 ? -16.098 -6.037 10.610 1.00 98.62 93 LEU A N 1
ATOM 749 C CA . LEU A 1 93 ? -16.069 -6.178 12.065 1.00 98.62 93 LEU A CA 1
ATOM 750 C C . LE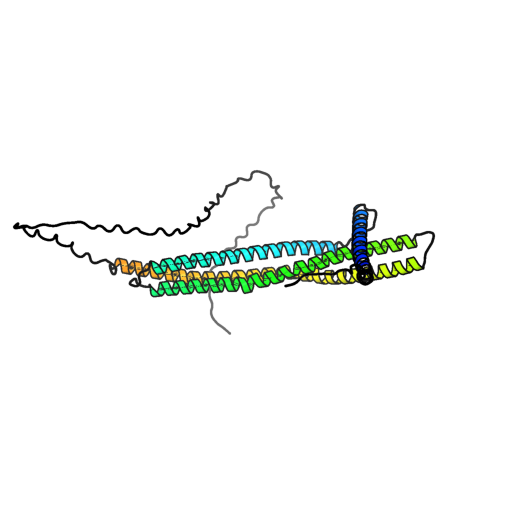U A 1 93 ? -16.672 -4.957 12.769 1.00 98.62 93 LEU A C 1
ATOM 752 O O . LEU A 1 93 ? -17.430 -5.128 13.717 1.00 98.62 93 LEU A O 1
ATOM 756 N N . HIS A 1 94 ? -16.409 -3.748 12.270 1.00 98.62 94 HIS A N 1
ATOM 757 C CA . HIS A 1 94 ? -17.073 -2.523 12.717 1.00 98.62 94 HIS A CA 1
ATOM 758 C C . HIS A 1 94 ? -18.595 -2.641 12.593 1.00 98.62 94 HIS A C 1
ATOM 760 O O . HIS A 1 94 ? -19.294 -2.467 13.587 1.00 98.62 94 HIS A O 1
ATOM 766 N N . GLY A 1 95 ? -19.111 -3.013 11.417 1.00 98.56 95 GLY A N 1
ATOM 767 C CA . GLY A 1 95 ? -20.552 -3.200 11.214 1.00 98.56 95 GLY A CA 1
ATOM 768 C C . 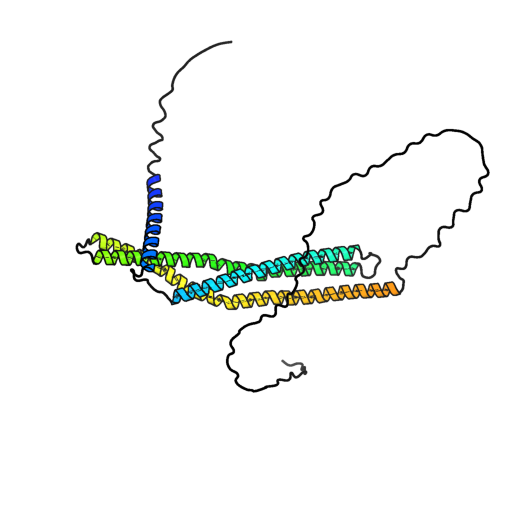GLY A 1 95 ? -21.164 -4.237 12.164 1.00 98.56 95 GLY A C 1
ATOM 769 O O . GLY A 1 95 ? -22.201 -3.980 12.771 1.0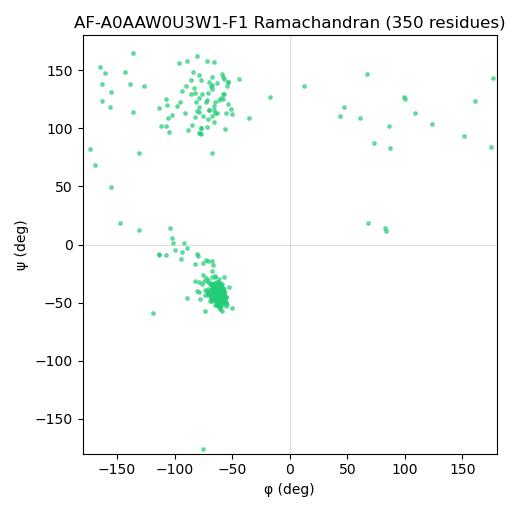0 98.56 95 GLY A O 1
ATOM 770 N N . ALA A 1 96 ? -20.496 -5.378 12.355 1.00 98.75 96 ALA A N 1
ATOM 771 C CA . ALA A 1 96 ? -20.943 -6.410 13.291 1.00 98.75 96 ALA A CA 1
ATOM 772 C C . ALA A 1 96 ? -20.917 -5.929 14.753 1.00 98.75 96 ALA A C 1
ATOM 774 O O . ALA A 1 96 ? -21.875 -6.141 15.495 1.00 98.75 96 ALA A O 1
ATOM 775 N N . SER A 1 97 ? -19.844 -5.244 15.161 1.00 98.31 97 SER A N 1
ATOM 776 C CA . SER A 1 97 ? -19.713 -4.660 16.499 1.00 98.31 97 SER A CA 1
ATOM 777 C C . SER A 1 97 ? -20.798 -3.620 16.759 1.00 98.31 97 SER A C 1
ATOM 779 O O . SER A 1 97 ? -21.344 -3.582 17.857 1.00 98.31 97 SER A O 1
ATOM 781 N N . LYS A 1 98 ? -21.120 -2.788 15.765 1.00 98.38 98 LYS A N 1
ATOM 782 C CA . LYS A 1 98 ? -22.176 -1.781 15.865 1.00 98.38 98 LYS A CA 1
ATOM 783 C C . LYS A 1 98 ? -23.545 -2.425 16.072 1.00 98.38 98 LYS A C 1
ATOM 785 O O . LYS A 1 98 ? -24.216 -2.077 17.035 1.00 98.38 98 LYS A O 1
ATOM 790 N N . GLY A 1 99 ? -23.905 -3.417 15.253 1.00 98.56 99 GLY A N 1
ATOM 791 C CA . GLY A 1 99 ? -25.175 -4.138 15.404 1.00 98.56 99 GLY A CA 1
ATOM 792 C C . GLY A 1 99 ? -25.315 -4.841 16.762 1.00 98.56 99 GLY A C 1
ATOM 793 O O . GLY A 1 99 ? -26.399 -4.870 17.346 1.00 98.56 99 GLY A O 1
ATOM 794 N N . LEU A 1 100 ? -24.206 -5.348 17.317 1.00 98.44 100 LEU A N 1
ATOM 795 C CA . LEU A 1 100 ? -24.187 -5.890 18.677 1.00 98.44 100 LEU A CA 1
ATOM 796 C C . LEU A 1 100 ? -24.493 -4.812 19.727 1.00 98.44 100 LEU A C 1
ATOM 798 O O . LEU A 1 100 ? -25.323 -5.046 20.601 1.00 98.44 100 LEU A O 1
ATOM 802 N N . TYR A 1 101 ? -23.856 -3.639 19.646 1.00 98.25 101 TYR A N 1
ATOM 803 C CA . TYR A 1 101 ? -24.126 -2.535 20.571 1.00 98.25 101 TYR A CA 1
ATOM 804 C C . TYR A 1 101 ? -25.552 -1.992 20.449 1.00 98.25 101 TYR A C 1
ATOM 806 O O . TYR A 1 101 ? -26.171 -1.725 21.474 1.00 98.25 101 TYR A O 1
ATOM 814 N N . GLU A 1 102 ? -26.081 -1.862 19.230 1.00 98.06 102 GLU A N 1
ATOM 815 C CA . GLU A 1 102 ? -27.475 -1.464 18.985 1.00 98.06 102 GLU A CA 1
ATOM 816 C C . GLU A 1 102 ? -28.438 -2.423 19.696 1.00 98.06 102 GLU A C 1
ATOM 818 O O . GLU A 1 102 ? -29.270 -1.988 20.489 1.00 98.06 102 GLU A O 1
ATOM 823 N N . THR A 1 103 ? -28.232 -3.734 19.532 1.00 98.19 103 THR A N 1
ATOM 824 C CA . THR A 1 103 ? -29.030 -4.756 20.229 1.00 98.19 103 THR A CA 1
ATOM 825 C C . THR A 1 103 ? -28.857 -4.670 21.749 1.00 98.19 103 THR A C 1
ATOM 827 O O . THR A 1 103 ? -29.834 -4.779 22.485 1.00 98.19 103 THR A O 1
ATOM 830 N N . LEU A 1 104 ? -27.628 -4.464 22.243 1.00 97.19 104 LEU A N 1
ATOM 831 C CA . LEU A 1 104 ? -27.364 -4.313 23.678 1.00 97.19 104 LEU A CA 1
ATOM 832 C C . LEU A 1 104 ? -28.128 -3.129 24.273 1.00 97.19 104 LEU A C 1
ATOM 834 O O . LEU A 1 104 ? -28.684 -3.262 25.355 1.00 97.19 104 LEU A O 1
ATOM 838 N N . ILE A 1 105 ? -28.153 -1.990 23.582 1.00 97.12 105 ILE A N 1
ATOM 839 C CA . ILE A 1 105 ? -28.878 -0.795 24.024 1.00 97.12 105 ILE A CA 1
ATOM 840 C C . ILE A 1 105 ? -30.386 -1.057 24.053 1.00 97.12 105 ILE A C 1
ATOM 842 O O . ILE A 1 105 ? -31.043 -0.655 25.007 1.00 97.12 105 ILE A O 1
ATOM 846 N N . GLU A 1 106 ? -30.933 -1.746 23.047 1.00 97.12 106 GLU A N 1
ATOM 847 C CA . GLU A 1 106 ? -32.366 -2.065 22.983 1.00 97.12 106 GLU A CA 1
ATOM 848 C C . GLU A 1 106 ? -32.827 -2.972 24.130 1.00 97.12 106 GLU A C 1
ATOM 850 O O . GLU A 1 106 ? -33.913 -2.773 24.673 1.00 97.12 106 GLU A O 1
ATOM 855 N N . VAL A 1 107 ? -32.015 -3.965 24.512 1.00 97.38 107 VAL A N 1
ATOM 856 C CA . VAL A 1 107 ? -32.365 -4.894 25.602 1.00 97.38 107 VAL A CA 1
ATOM 857 C C . VAL A 1 107 ? -32.069 -4.335 26.995 1.00 97.38 107 VAL A C 1
ATOM 859 O O . VAL A 1 107 ? -32.561 -4.879 27.982 1.00 97.38 107 VAL A O 1
ATOM 862 N N . TYR A 1 108 ? -31.244 -3.290 27.100 1.00 97.44 108 TYR A N 1
ATOM 863 C CA . TYR A 1 108 ? -30.859 -2.690 28.373 1.00 97.44 108 TYR A CA 1
ATOM 864 C C . TYR A 1 108 ? -31.861 -1.605 28.766 1.00 97.44 108 TYR A C 1
ATOM 866 O O . TYR A 1 108 ? -31.774 -0.473 28.295 1.00 97.44 108 TYR A O 1
ATOM 874 N N . GLU A 1 109 ? -32.811 -1.943 29.637 1.00 95.94 109 GLU A N 1
ATOM 875 C CA . GLU A 1 109 ? -33.934 -1.056 29.965 1.00 95.94 109 GLU A CA 1
ATOM 876 C C . GLU A 1 109 ? -33.467 0.311 30.527 1.00 95.94 109 GLU A C 1
ATOM 878 O O . GLU A 1 109 ? -32.484 0.364 31.278 1.00 95.94 109 GLU A O 1
ATOM 883 N N . PRO A 1 110 ? -34.160 1.425 30.214 1.00 96.06 110 PRO A N 1
ATOM 884 C CA . PRO A 1 110 ? -33.793 2.767 30.687 1.00 96.06 110 PRO A CA 1
ATOM 885 C C . PRO A 1 110 ? -33.716 2.910 32.214 1.00 96.06 110 PRO A C 1
ATOM 887 O O . PRO A 1 110 ? -32.970 3.738 32.737 1.00 96.06 110 PRO A O 1
ATOM 890 N N . GLU A 1 111 ? -34.483 2.106 32.948 1.00 94.56 111 GLU A N 1
ATOM 891 C CA . GLU A 1 111 ? -34.523 2.089 34.409 1.00 94.56 111 GLU A CA 1
ATOM 892 C C . GLU A 1 111 ? -33.296 1.399 35.030 1.00 94.56 111 GLU A C 1
ATOM 894 O O . GLU A 1 111 ? -33.043 1.528 36.236 1.00 94.56 111 GLU A O 1
ATOM 899 N N . TRP A 1 112 ? -32.535 0.638 34.240 1.00 97.25 112 TRP A N 1
ATOM 900 C CA . TRP A 1 112 ? -31.375 -0.095 34.727 1.00 97.25 112 TRP A CA 1
ATOM 901 C C . TRP A 1 112 ? -30.176 0.831 34.928 1.00 97.25 112 TRP A C 1
ATOM 903 O O . TRP A 1 112 ? -29.893 1.748 34.153 1.00 97.25 112 TRP A O 1
ATOM 913 N N . VAL A 1 113 ? -29.421 0.573 35.997 1.00 97.00 113 VAL A N 1
ATOM 914 C CA . VAL A 1 113 ? -28.244 1.369 36.347 1.00 97.00 113 VAL A CA 1
ATOM 915 C C . VAL A 1 113 ? -27.241 1.366 35.194 1.00 97.00 113 VAL A C 1
ATOM 917 O O . VAL A 1 113 ? -26.867 0.314 34.692 1.00 97.00 113 VAL A O 1
ATOM 920 N N . GLY A 1 114 ? -26.776 2.542 34.777 1.00 96.75 114 GLY A N 1
ATOM 921 C CA . GLY A 1 114 ? -25.755 2.656 33.735 1.00 96.75 114 GLY A CA 1
ATOM 922 C C . GLY A 1 114 ? -26.260 2.597 32.289 1.00 96.75 114 GLY A C 1
ATOM 923 O O . GLY A 1 114 ? -25.412 2.536 31.406 1.00 96.75 114 GLY A O 1
ATOM 924 N N . HIS A 1 115 ? -27.573 2.682 32.035 1.00 97.00 115 HIS A N 1
ATOM 925 C CA . HIS A 1 115 ? -28.139 2.762 30.676 1.00 97.00 115 HIS A CA 1
ATOM 926 C C . HIS A 1 115 ? -27.464 3.847 29.809 1.00 97.00 115 HIS A C 1
ATOM 928 O O . HIS A 1 115 ? -26.883 3.546 28.768 1.00 97.00 115 HIS A O 1
ATOM 934 N N . GLU A 1 116 ? -27.421 5.095 30.292 1.00 97.19 116 GLU A N 1
ATOM 935 C CA . GLU A 1 116 ? -26.759 6.217 29.598 1.00 97.19 116 GLU A CA 1
ATOM 936 C C . GLU A 1 116 ? -25.255 5.978 29.371 1.00 97.19 116 GLU A C 1
ATOM 938 O O . GLU A 1 116 ? -24.697 6.365 28.343 1.00 97.19 116 GLU A O 1
ATOM 943 N N . LEU A 1 117 ? -24.578 5.313 30.318 1.00 97.69 117 LEU A N 1
ATOM 944 C CA . LEU A 1 117 ? -23.159 4.985 30.168 1.00 97.69 117 LEU A CA 1
ATOM 945 C C . LEU A 1 117 ? -22.952 3.926 29.082 1.00 97.69 117 LEU A C 1
ATOM 947 O O . LEU A 1 117 ? -22.003 4.045 28.311 1.00 97.69 117 LEU A O 1
ATOM 951 N N . LEU A 1 118 ? -23.818 2.911 29.000 1.00 98.19 118 LEU A N 1
ATOM 952 C CA . LEU A 1 118 ? -23.743 1.888 27.957 1.00 98.19 118 LEU A CA 1
ATOM 953 C C . LEU A 1 118 ? -23.933 2.517 26.573 1.00 98.19 118 LEU A C 1
ATOM 955 O O . LEU A 1 118 ? -23.149 2.239 25.664 1.00 98.19 118 LEU A O 1
ATOM 959 N N . TYR A 1 119 ? -24.910 3.420 26.442 1.00 97.50 119 TYR A N 1
ATOM 960 C CA . TYR A 1 119 ? -25.124 4.185 25.216 1.00 97.50 119 TYR A CA 1
ATOM 961 C C . TYR A 1 119 ? -23.884 5.009 24.834 1.00 97.50 119 TYR A C 1
ATOM 963 O O . TYR A 1 119 ? -23.424 4.953 23.692 1.00 97.50 119 TYR A O 1
ATOM 971 N N . ALA A 1 120 ? -23.277 5.714 25.794 1.00 98.19 120 ALA A N 1
ATOM 972 C CA . ALA A 1 120 ? -22.043 6.463 25.558 1.00 98.19 120 ALA A CA 1
ATOM 973 C C . ALA A 1 120 ? -20.878 5.556 25.113 1.00 98.19 120 ALA A C 1
ATOM 975 O O . ALA A 1 120 ? -20.138 5.912 24.195 1.00 98.19 120 ALA A O 1
ATOM 976 N N . GLN A 1 121 ? -20.729 4.363 25.703 1.00 98.25 121 GLN A N 1
ATOM 977 C CA . GLN A 1 121 ? -19.688 3.413 25.293 1.00 98.25 121 GLN A CA 1
ATOM 978 C C . GLN A 1 121 ? -19.914 2.846 23.887 1.00 98.25 121 GLN A C 1
ATOM 980 O O . GLN A 1 121 ? -18.943 2.642 23.156 1.00 98.25 121 GLN A O 1
ATOM 985 N N . ALA A 1 122 ? -21.165 2.647 23.469 1.00 98.19 122 ALA A N 1
ATOM 986 C CA . ALA A 1 122 ? -21.473 2.266 22.093 1.00 98.19 122 ALA A CA 1
ATOM 987 C C . ALA A 1 122 ? -21.018 3.339 21.087 1.00 98.19 122 ALA A C 1
ATOM 989 O O . ALA A 1 122 ? -20.377 3.007 20.090 1.00 98.19 122 ALA A O 1
ATOM 990 N N . GLN A 1 123 ? -21.276 4.623 21.373 1.00 98.31 123 GLN A N 1
ATOM 991 C CA . GLN A 1 123 ? -20.822 5.736 20.524 1.00 98.31 123 GLN A CA 1
ATOM 992 C C . GLN A 1 123 ? -19.292 5.841 20.485 1.00 98.31 123 GLN A C 1
ATOM 994 O O . GLN A 1 123 ? -18.711 6.010 19.413 1.00 98.31 123 GLN A O 1
ATOM 999 N N . ASN A 1 124 ? -18.626 5.669 21.633 1.00 98.25 124 ASN A N 1
ATOM 1000 C CA . ASN A 1 124 ? -17.163 5.633 21.695 1.00 98.25 124 ASN A CA 1
ATOM 1001 C C . ASN A 1 124 ? -16.596 4.510 20.814 1.00 98.25 124 ASN A C 1
ATOM 1003 O O . ASN A 1 124 ? -15.655 4.737 20.058 1.00 98.25 124 ASN A O 1
ATOM 1007 N N . SER A 1 125 ? -17.185 3.312 20.875 1.00 98.31 125 SER A N 1
ATOM 1008 C CA . SER A 1 125 ? -16.788 2.183 20.030 1.00 98.31 125 SER A CA 1
ATOM 1009 C C . SER A 1 125 ? -16.969 2.482 18.533 1.00 98.31 125 SER A C 1
ATOM 1011 O O . SER A 1 125 ? -16.053 2.236 17.746 1.00 98.31 125 SER A O 1
ATOM 1013 N N . ASP A 1 126 ? -18.106 3.072 18.134 1.00 98.50 126 ASP A N 1
ATOM 1014 C CA . ASP A 1 126 ? -18.395 3.450 16.737 1.00 98.50 126 ASP A CA 1
ATOM 1015 C C . ASP A 1 126 ? -17.378 4.474 16.199 1.00 98.50 126 ASP A C 1
ATOM 1017 O O . ASP A 1 126 ? -16.867 4.340 15.080 1.00 98.50 126 ASP A O 1
ATOM 1021 N N . MET A 1 127 ? -17.022 5.466 17.022 1.00 98.44 127 MET A N 1
ATOM 1022 C CA . MET A 1 127 ? -15.995 6.458 16.700 1.00 98.44 127 MET A CA 1
ATOM 1023 C C . MET A 1 127 ? -14.605 5.831 16.555 1.00 98.44 127 MET A C 1
ATOM 1025 O O . MET A 1 127 ? -13.937 6.074 15.550 1.00 98.44 127 MET A O 1
ATOM 1029 N N . LEU A 1 128 ? -14.182 4.985 17.503 1.00 98.56 128 LEU A N 1
ATOM 1030 C CA . LEU A 1 128 ? -12.879 4.309 17.449 1.00 98.56 128 LEU A CA 1
ATOM 1031 C C . LEU A 1 128 ? -12.726 3.471 16.175 1.00 98.56 128 LEU A C 1
ATOM 1033 O O . LEU A 1 128 ? -11.686 3.529 15.514 1.00 98.56 128 LEU A O 1
ATOM 1037 N N . TRP A 1 129 ? -13.765 2.719 15.801 1.00 98.62 129 TRP A N 1
ATOM 1038 C CA . TRP A 1 129 ? -13.772 1.955 14.554 1.00 98.62 129 TRP A CA 1
ATOM 1039 C C . TRP A 1 129 ? -13.678 2.847 13.317 1.00 98.62 129 TRP A C 1
ATOM 1041 O O . TRP A 1 129 ? -12.909 2.543 12.397 1.00 98.62 129 TRP A O 1
ATOM 1051 N N . THR A 1 130 ? -14.448 3.935 13.297 1.00 98.50 130 THR A N 1
ATOM 1052 C CA . THR A 1 130 ? -14.474 4.893 12.187 1.00 98.50 130 THR A CA 1
ATOM 1053 C C . THR A 1 130 ? -13.097 5.519 11.979 1.00 98.50 130 THR A C 1
ATOM 1055 O O . THR A 1 130 ? -12.562 5.474 10.867 1.00 98.50 130 THR A O 1
ATOM 1058 N N . ASP A 1 131 ? -12.484 6.016 13.053 1.00 98.31 131 ASP A N 1
ATOM 1059 C CA . ASP A 1 131 ? -11.160 6.636 13.026 1.00 98.31 131 ASP A CA 1
ATOM 1060 C C . ASP A 1 131 ? -10.079 5.638 12.614 1.00 98.31 131 ASP A C 1
ATOM 1062 O O . ASP A 1 131 ? -9.235 5.947 11.769 1.00 98.31 131 ASP A O 1
ATOM 1066 N N . PHE A 1 132 ? -10.120 4.414 13.145 1.00 98.56 132 PHE A N 1
ATOM 1067 C CA . PHE A 1 132 ? -9.174 3.365 12.776 1.00 98.56 132 PHE A CA 1
ATOM 1068 C C . PHE A 1 132 ? -9.272 3.003 11.289 1.00 98.56 132 PHE A C 1
ATOM 1070 O O . PHE A 1 132 ? -8.262 3.014 10.581 1.00 98.56 132 PHE A O 1
ATOM 1077 N N . CYS A 1 133 ? -10.480 2.749 10.778 1.00 98.44 133 CYS A N 1
ATOM 1078 C CA . CYS A 1 133 ? -10.681 2.412 9.369 1.00 98.44 133 CYS A CA 1
ATOM 1079 C C . CYS A 1 133 ? -10.288 3.567 8.438 1.00 98.44 133 CYS A C 1
ATOM 1081 O O . CYS A 1 133 ? -9.721 3.333 7.367 1.00 98.44 133 CYS A O 1
ATOM 1083 N N . HIS A 1 134 ? -10.572 4.811 8.829 1.00 98.38 134 HIS A N 1
ATOM 1084 C CA . HIS A 1 134 ? -10.150 5.990 8.079 1.00 98.38 134 HIS A CA 1
ATOM 1085 C C . HIS A 1 134 ? -8.622 6.125 8.073 1.00 98.38 134 HIS A C 1
ATOM 1087 O O . HIS A 1 134 ? -8.025 6.275 7.007 1.00 98.38 134 HIS A O 1
ATOM 1093 N N . LYS A 1 135 ? -7.971 5.973 9.229 1.00 97.69 135 LYS A N 1
ATOM 1094 C CA . LYS A 1 135 ? -6.512 6.040 9.351 1.00 97.69 135 LYS A CA 1
ATOM 1095 C C . LYS A 1 135 ? -5.813 4.968 8.517 1.00 97.69 135 LYS A C 1
ATOM 1097 O O . LYS A 1 135 ? -4.848 5.276 7.824 1.00 97.69 135 LYS A O 1
ATOM 1102 N N . LEU A 1 136 ? -6.308 3.729 8.520 1.00 98.00 136 LEU A N 1
ATOM 1103 C CA . LEU A 1 136 ? -5.765 2.667 7.666 1.00 98.00 136 LEU A CA 1
ATOM 1104 C C . LEU A 1 136 ? -5.948 2.965 6.173 1.00 98.00 136 LEU A C 1
ATOM 1106 O O . LEU A 1 136 ? -5.036 2.720 5.380 1.00 98.00 136 LEU A O 1
ATOM 1110 N N . GLN A 1 137 ? -7.102 3.508 5.781 1.00 98.31 137 GLN A N 1
ATOM 1111 C CA . GLN A 1 137 ? -7.355 3.915 4.399 1.00 98.31 137 GLN A CA 1
ATOM 1112 C C . GLN A 1 137 ? -6.354 4.984 3.948 1.00 98.31 137 GLN A C 1
ATOM 1114 O O . GLN A 1 137 ? -5.708 4.821 2.914 1.00 98.31 137 GLN A O 1
ATOM 1119 N N . ASP A 1 138 ? -6.235 6.061 4.720 1.00 98.25 138 ASP A N 1
ATOM 1120 C CA . ASP A 1 138 ? -5.478 7.250 4.338 1.00 98.25 138 ASP A CA 1
ATOM 1121 C C . ASP A 1 138 ? -3.967 7.061 4.506 1.00 98.25 138 ASP A C 1
ATOM 1123 O O . ASP A 1 138 ? -3.198 7.314 3.586 1.00 98.25 138 ASP A O 1
ATOM 1127 N N . GLN A 1 139 ? -3.530 6.534 5.649 1.00 97.06 139 GLN A N 1
ATOM 1128 C CA . GLN A 1 139 ? -2.111 6.510 6.011 1.00 97.06 139 GLN A CA 1
ATOM 1129 C C . GLN A 1 139 ? -1.406 5.204 5.634 1.00 97.06 139 GLN A C 1
ATOM 1131 O O . GLN A 1 139 ? -0.181 5.140 5.678 1.00 97.06 139 GLN A O 1
ATOM 1136 N N . THR A 1 140 ? -2.151 4.155 5.267 1.00 96.12 140 THR A N 1
ATOM 1137 C CA . THR A 1 140 ? -1.562 2.866 4.862 1.00 96.12 140 THR A CA 1
ATOM 1138 C C . THR A 1 140 ? -1.931 2.502 3.427 1.00 96.12 140 THR A C 1
ATOM 1140 O O . THR A 1 140 ? -1.049 2.340 2.587 1.00 96.12 140 THR A O 1
ATOM 1143 N N . LEU A 1 141 ? -3.224 2.388 3.104 1.00 97.50 141 LEU A N 1
ATOM 1144 C CA . LEU A 1 141 ? -3.650 1.878 1.797 1.00 97.50 141 LEU A CA 1
ATOM 1145 C C . LEU A 1 141 ? -3.397 2.872 0.651 1.00 97.50 141 LEU A C 1
ATOM 1147 O O . LEU A 1 141 ? -2.983 2.455 -0.435 1.00 97.50 141 LEU A O 1
ATOM 1151 N N . THR A 1 142 ? -3.622 4.170 0.865 1.00 98.00 142 THR A N 1
ATOM 1152 C CA . THR A 1 142 ? -3.384 5.199 -0.162 1.00 98.00 142 THR A CA 1
ATOM 1153 C C . THR A 1 142 ? -1.901 5.288 -0.571 1.00 98.00 142 THR A C 1
ATOM 1155 O O . THR A 1 142 ? -1.630 5.142 -1.768 1.00 98.00 142 THR A O 1
ATOM 1158 N N . PRO A 1 143 ? -0.919 5.419 0.351 1.00 97.31 143 PRO A N 1
ATOM 1159 C CA . PRO A 1 143 ? 0.506 5.393 0.003 1.00 97.31 143 PRO A CA 1
ATOM 1160 C C . PRO A 1 143 ? 0.925 4.104 -0.709 1.00 97.31 143 PRO A C 1
ATOM 1162 O O . PRO A 1 143 ? 1.644 4.147 -1.710 1.00 97.31 143 PRO A O 1
ATOM 1165 N N . LEU A 1 144 ? 0.407 2.959 -0.260 1.00 96.75 144 LEU A N 1
ATOM 1166 C CA . LEU A 1 144 ? 0.702 1.667 -0.870 1.00 96.75 144 LEU A CA 1
ATOM 1167 C C . LEU A 1 144 ? 0.167 1.576 -2.304 1.00 96.75 144 LEU A C 1
ATOM 1169 O O . LEU A 1 144 ? 0.822 1.011 -3.178 1.00 96.75 144 LEU A O 1
ATOM 1173 N N . THR A 1 145 ? -1.003 2.169 -2.559 1.00 97.25 145 THR A N 1
ATOM 1174 C CA . THR A 1 145 ? -1.585 2.289 -3.903 1.00 97.25 145 THR A CA 1
ATOM 1175 C C . THR A 1 145 ? -0.708 3.166 -4.798 1.00 97.25 145 THR A C 1
ATOM 1177 O O . THR A 1 145 ? -0.417 2.784 -5.929 1.00 97.25 145 THR A O 1
ATOM 1180 N N . ALA A 1 146 ? -0.231 4.308 -4.295 1.00 96.88 146 ALA A N 1
ATOM 1181 C CA . ALA A 1 146 ? 0.656 5.194 -5.048 1.00 96.88 146 ALA A CA 1
ATOM 1182 C C . ALA A 1 146 ? 1.988 4.511 -5.405 1.00 96.88 146 ALA A C 1
ATOM 1184 O O . ALA A 1 146 ? 2.448 4.598 -6.542 1.00 96.88 146 ALA A O 1
ATOM 1185 N N . TYR A 1 147 ? 2.582 3.769 -4.467 1.00 96.00 147 TYR A N 1
ATOM 1186 C CA . TYR A 1 147 ? 3.775 2.962 -4.727 1.00 96.00 147 TYR A CA 1
ATOM 1187 C C . TYR A 1 147 ? 3.510 1.861 -5.768 1.00 96.00 147 TYR A C 1
ATOM 1189 O O . TYR A 1 147 ? 4.282 1.690 -6.712 1.00 96.00 147 TYR A O 1
ATOM 1197 N N . GLN A 1 148 ? 2.376 1.162 -5.666 1.00 95.44 148 GLN A N 1
ATOM 1198 C CA . GLN A 1 148 ? 1.970 0.123 -6.616 1.00 95.44 148 GLN A CA 1
ATOM 1199 C C . GLN A 1 148 ? 1.766 0.663 -8.046 1.00 95.44 148 GLN A C 1
ATOM 1201 O O . GLN A 1 148 ? 2.086 -0.027 -9.018 1.00 95.44 148 GLN A O 1
ATOM 1206 N N . GLN A 1 149 ? 1.318 1.912 -8.191 1.00 95.50 149 GLN A N 1
ATOM 1207 C CA . GLN A 1 149 ? 1.125 2.574 -9.486 1.00 95.50 149 GLN A CA 1
ATOM 1208 C C . GLN A 1 149 ? 2.429 2.938 -10.217 1.00 95.50 149 GLN A C 1
ATOM 1210 O O . GLN A 1 149 ? 2.390 3.185 -11.423 1.00 95.50 149 GLN A O 1
ATOM 1215 N N . GLN A 1 150 ? 3.588 2.914 -9.550 1.00 95.69 150 GLN A N 1
ATOM 1216 C CA . GLN A 1 150 ? 4.876 3.176 -10.208 1.00 95.69 150 GLN A CA 1
ATOM 1217 C C . GLN A 1 150 ? 5.290 2.029 -11.146 1.00 95.69 150 GLN A C 1
ATOM 1219 O O . GLN A 1 150 ? 5.894 2.252 -12.198 1.00 95.69 150 GLN A O 1
ATOM 1224 N N . PHE A 1 151 ? 4.927 0.788 -10.805 1.00 97.12 151 PHE A N 1
ATOM 1225 C CA . PHE A 1 151 ? 5.380 -0.391 -11.543 1.00 97.12 151 PHE A CA 1
ATOM 1226 C C . PHE A 1 151 ? 4.799 -0.504 -12.965 1.00 97.12 151 PHE A C 1
ATOM 1228 O O . PHE A 1 151 ? 5.570 -0.790 -13.881 1.00 97.12 151 PHE A O 1
ATOM 1235 N N . PRO A 1 152 ? 3.490 -0.296 -13.223 1.00 97.06 152 PRO A N 1
ATOM 1236 C CA . PRO A 1 152 ? 2.947 -0.372 -14.582 1.00 97.06 152 PRO A CA 1
ATOM 1237 C C . PRO A 1 152 ? 3.626 0.578 -15.574 1.00 97.06 152 PRO A C 1
ATOM 1239 O O . PRO A 1 152 ? 3.894 0.185 -16.712 1.00 97.06 152 PRO A O 1
ATOM 1242 N N . GLU A 1 153 ? 3.932 1.807 -15.156 1.00 93.88 153 GLU A N 1
ATOM 1243 C CA . GLU A 1 153 ? 4.585 2.789 -16.026 1.00 93.88 153 GLU A CA 1
ATOM 1244 C C . GLU A 1 153 ? 6.045 2.420 -16.304 1.00 93.88 153 GLU A C 1
ATOM 1246 O O . GLU A 1 153 ? 6.473 2.430 -17.463 1.00 93.88 153 GLU A O 1
ATOM 1251 N N . LEU A 1 154 ? 6.789 1.986 -15.282 1.00 96.88 154 LEU A N 1
ATOM 1252 C CA . LEU A 1 154 ? 8.170 1.544 -15.468 1.00 96.88 154 LEU A CA 1
ATOM 1253 C C . LEU A 1 154 ? 8.252 0.260 -16.309 1.00 96.88 154 LEU A C 1
ATOM 1255 O O . LEU A 1 154 ? 9.083 0.161 -17.212 1.00 96.88 154 LEU A O 1
ATOM 1259 N N . ARG A 1 155 ? 7.311 -0.677 -16.134 1.00 97.94 155 ARG A N 1
ATOM 1260 C CA . ARG A 1 155 ? 7.211 -1.890 -16.962 1.00 97.94 155 ARG A CA 1
ATOM 1261 C C . ARG A 1 155 ? 7.030 -1.560 -18.444 1.00 97.94 155 ARG A C 1
ATOM 1263 O O . ARG A 1 155 ? 7.703 -2.145 -19.293 1.00 97.94 155 ARG A O 1
ATOM 1270 N N . LYS A 1 156 ? 6.188 -0.574 -18.778 1.00 97.50 156 LYS A N 1
ATOM 1271 C CA . LYS A 1 156 ? 6.032 -0.105 -20.167 1.00 97.50 156 LYS A CA 1
ATOM 1272 C C . LYS A 1 156 ? 7.347 0.439 -20.736 1.00 97.50 156 LYS A C 1
ATOM 1274 O O . LYS A 1 156 ? 7.608 0.229 -21.927 1.00 97.50 156 LYS A O 1
ATOM 1279 N N . LYS A 1 157 ? 8.163 1.130 -19.926 1.00 97.25 157 LYS A N 1
ATOM 1280 C CA . LYS A 1 157 ? 9.496 1.613 -20.330 1.00 97.25 157 LYS A CA 1
ATOM 1281 C C . LYS A 1 157 ? 10.469 0.453 -20.561 1.00 97.25 157 LYS A C 1
ATOM 1283 O O . LYS A 1 157 ? 11.088 0.433 -21.625 1.00 97.25 157 LYS A O 1
ATOM 1288 N N . ILE A 1 158 ? 10.530 -0.535 -19.662 1.00 97.25 158 ILE A N 1
ATOM 1289 C CA . ILE A 1 158 ? 11.339 -1.762 -19.828 1.00 97.25 158 ILE A CA 1
ATOM 1290 C C . ILE A 1 158 ? 10.982 -2.459 -21.148 1.00 97.25 158 ILE A C 1
ATOM 1292 O O . ILE A 1 158 ? 11.844 -2.684 -22.001 1.00 97.25 158 ILE A O 1
ATOM 1296 N N . ASP A 1 159 ? 9.691 -2.696 -21.394 1.00 97.06 159 ASP A N 1
ATOM 1297 C CA . ASP A 1 159 ? 9.236 -3.339 -22.629 1.00 97.06 159 ASP A CA 1
ATOM 1298 C C . ASP A 1 159 ? 9.578 -2.493 -23.873 1.00 97.06 159 ASP A C 1
ATOM 1300 O O . ASP A 1 159 ? 9.861 -3.018 -24.957 1.00 97.06 159 ASP A O 1
ATOM 1304 N N . LYS A 1 160 ? 9.533 -1.157 -23.751 1.00 97.69 160 LYS A N 1
ATOM 1305 C CA . LYS A 1 160 ? 9.909 -0.228 -24.827 1.00 97.69 160 LYS A CA 1
ATOM 1306 C C . LYS A 1 160 ? 11.405 -0.298 -25.111 1.00 97.69 160 LYS A C 1
ATOM 1308 O O . LYS A 1 160 ? 11.750 -0.376 -26.290 1.00 97.69 160 LYS A O 1
ATOM 13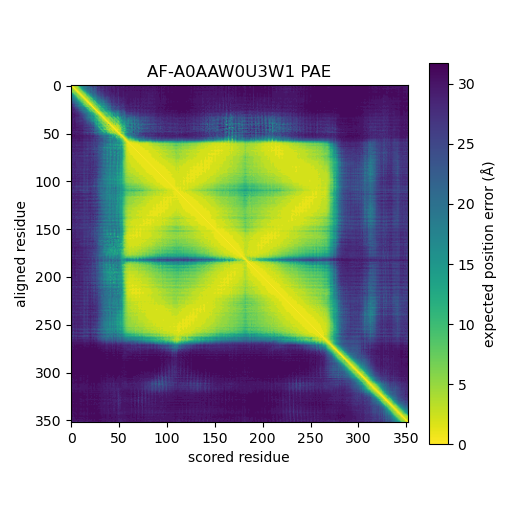13 N N . ARG A 1 161 ? 12.258 -0.332 -24.085 1.00 97.19 161 ARG A N 1
ATOM 1314 C CA . ARG A 1 161 ? 13.706 -0.540 -24.216 1.00 97.19 161 ARG A CA 1
ATOM 1315 C C . ARG A 1 161 ? 13.997 -1.854 -24.930 1.00 97.19 161 ARG A C 1
ATOM 1317 O O . ARG A 1 161 ? 14.682 -1.831 -25.947 1.00 97.19 161 ARG A O 1
ATOM 1324 N N . GLY A 1 162 ? 13.390 -2.962 -24.499 1.00 95.06 162 GLY A N 1
ATOM 1325 C CA . GLY A 1 162 ? 13.570 -4.268 -25.143 1.00 95.06 162 GLY A CA 1
ATOM 1326 C C . GLY A 1 162 ? 13.198 -4.257 -26.632 1.00 95.06 162 GLY A C 1
ATOM 1327 O O . GLY A 1 162 ? 13.932 -4.774 -27.470 1.00 95.06 162 GLY A O 1
ATOM 1328 N N . ARG A 1 163 ? 12.100 -3.584 -27.013 1.00 96.81 163 ARG A N 1
ATOM 1329 C CA . ARG A 1 163 ? 11.748 -3.391 -28.436 1.00 96.81 163 ARG A CA 1
ATOM 1330 C C . ARG A 1 163 ? 12.767 -2.539 -29.200 1.00 96.81 163 ARG A C 1
ATOM 1332 O O . ARG A 1 163 ? 12.935 -2.752 -30.397 1.00 96.81 163 ARG A O 1
ATOM 1339 N N . LYS A 1 164 ? 13.385 -1.552 -28.547 1.00 95.69 164 LYS A N 1
ATOM 1340 C CA . LYS A 1 164 ? 14.368 -0.648 -29.163 1.00 95.69 164 LYS A CA 1
ATOM 1341 C C . LYS A 1 164 ? 15.748 -1.262 -29.309 1.00 95.69 164 LYS A C 1
ATOM 1343 O O . LYS A 1 164 ? 16.381 -0.996 -30.323 1.00 95.69 164 LYS A O 1
ATOM 1348 N N . LEU A 1 165 ? 16.138 -2.141 -28.395 1.00 93.69 165 LEU A N 1
ATOM 1349 C CA . LEU A 1 165 ? 17.334 -2.961 -28.547 1.00 93.69 165 LEU A CA 1
ATOM 1350 C C . LEU A 1 165 ? 17.243 -3.836 -29.806 1.00 93.69 165 LEU A C 1
ATOM 1352 O O . LEU A 1 165 ? 18.134 -3.805 -30.644 1.00 93.69 165 LEU A O 1
ATOM 1356 N N . VAL A 1 166 ? 16.102 -4.506 -30.011 1.00 93.50 166 VAL A N 1
ATOM 1357 C CA . VAL A 1 166 ? 15.866 -5.312 -31.225 1.00 93.50 166 VAL A CA 1
ATOM 1358 C C . VAL A 1 166 ? 15.874 -4.452 -32.498 1.00 93.50 166 VAL A C 1
ATOM 1360 O O . VAL A 1 166 ? 16.421 -4.870 -33.516 1.00 93.50 166 VAL A O 1
ATOM 1363 N N . ASP A 1 167 ? 15.276 -3.251 -32.466 1.00 93.88 167 ASP A N 1
ATOM 1364 C CA . ASP A 1 167 ? 15.338 -2.314 -33.602 1.00 93.88 167 ASP A CA 1
ATOM 1365 C C . ASP A 1 167 ? 16.802 -1.930 -33.920 1.00 93.88 167 ASP A C 1
ATOM 1367 O O . ASP A 1 167 ? 17.180 -1.892 -35.090 1.00 93.88 167 ASP A O 1
ATOM 1371 N N . TYR A 1 168 ? 17.614 -1.660 -32.892 1.00 94.38 168 TYR A N 1
ATOM 1372 C CA . TYR A 1 168 ? 19.030 -1.304 -33.017 1.00 94.38 168 TYR A CA 1
ATOM 1373 C C . TYR A 1 168 ? 19.870 -2.450 -33.598 1.00 94.38 168 TYR A C 1
ATOM 1375 O O . TYR A 1 168 ? 20.532 -2.247 -34.616 1.00 94.38 168 TYR A O 1
ATOM 1383 N N . ASP A 1 169 ? 19.776 -3.659 -33.034 1.00 92.75 169 ASP A N 1
ATOM 1384 C CA . ASP A 1 169 ? 20.501 -4.842 -33.523 1.00 92.75 169 ASP A CA 1
ATOM 1385 C C . ASP A 1 169 ? 20.141 -5.148 -34.988 1.00 92.75 169 ASP A C 1
ATOM 1387 O O . ASP A 1 169 ? 21.013 -5.400 -35.822 1.00 92.75 169 ASP A O 1
ATOM 1391 N N . SER A 1 170 ? 18.858 -5.012 -35.346 1.00 93.25 170 SER A N 1
ATOM 1392 C CA . SER A 1 170 ? 18.394 -5.193 -36.723 1.00 93.25 170 SER A CA 1
ATOM 1393 C C . SER A 1 170 ? 19.026 -4.186 -37.695 1.00 93.25 170 SER A C 1
ATOM 1395 O O . SER A 1 170 ? 19.460 -4.571 -38.785 1.00 93.25 170 SER A O 1
ATOM 1397 N N . GLN A 1 171 ? 19.113 -2.901 -37.322 1.00 93.19 171 GLN A N 1
ATOM 1398 C CA . GLN A 1 171 ? 19.781 -1.890 -38.153 1.00 93.19 171 GLN A CA 1
ATOM 1399 C C . GLN A 1 171 ? 21.298 -2.113 -38.227 1.00 93.19 171 GLN A C 1
ATOM 1401 O O . GLN A 1 171 ? 21.884 -1.904 -39.293 1.00 93.19 171 GLN A O 1
ATOM 1406 N N . ARG A 1 172 ? 21.926 -2.594 -37.144 1.00 93.94 172 ARG A N 1
ATOM 1407 C CA . ARG A 1 172 ? 23.357 -2.934 -37.107 1.00 93.94 172 ARG A CA 1
ATOM 1408 C C . ARG A 1 172 ? 23.669 -4.031 -38.122 1.00 93.94 172 ARG A C 1
ATOM 1410 O O . ARG A 1 172 ? 24.496 -3.833 -39.010 1.00 93.94 172 ARG A O 1
ATOM 1417 N N . HIS A 1 173 ? 22.920 -5.130 -38.074 1.00 92.19 173 HIS A N 1
ATOM 1418 C CA . HIS A 1 173 ? 23.062 -6.235 -39.020 1.00 92.19 173 HIS A CA 1
ATOM 1419 C C . HIS A 1 173 ? 22.729 -5.836 -40.462 1.00 92.19 173 HIS A C 1
ATOM 1421 O O . HIS A 1 173 ? 23.384 -6.286 -41.405 1.00 92.19 173 HIS A O 1
ATOM 1427 N N . GLN A 1 174 ? 21.734 -4.969 -40.669 1.00 91.75 174 GLN A N 1
ATOM 1428 C CA . GLN A 1 174 ? 21.424 -4.448 -42.000 1.00 91.75 174 GLN A CA 1
ATOM 1429 C C . GLN A 1 174 ? 22.608 -3.667 -42.593 1.00 91.75 174 GLN A C 1
ATOM 1431 O O . GLN A 1 174 ? 22.930 -3.857 -43.769 1.00 91.75 174 GLN A O 1
ATOM 1436 N N . LEU A 1 175 ? 23.267 -2.819 -41.797 1.00 92.00 175 LEU A N 1
ATOM 1437 C CA . LEU A 1 175 ? 24.445 -2.071 -42.231 1.00 92.00 175 LEU A CA 1
ATOM 1438 C C . LEU A 1 175 ? 25.640 -2.998 -42.503 1.00 92.00 175 LEU A C 1
ATOM 1440 O O . LEU A 1 175 ? 26.260 -2.875 -43.560 1.00 92.00 175 LEU A O 1
ATOM 1444 N N . GLU A 1 176 ? 25.922 -3.953 -41.612 1.00 91.81 176 GLU A N 1
ATOM 1445 C CA . GLU A 1 176 ? 26.987 -4.956 -41.788 1.00 91.81 176 GLU A CA 1
ATOM 1446 C C . GLU A 1 176 ? 26.820 -5.739 -43.100 1.00 91.81 176 GLU A C 1
ATOM 1448 O O . GLU A 1 176 ? 27.770 -5.906 -43.868 1.00 91.81 176 GLU A O 1
ATOM 1453 N N . ASN A 1 177 ? 25.593 -6.173 -43.402 1.00 90.62 177 ASN A N 1
ATOM 1454 C CA . ASN A 1 177 ? 25.284 -6.904 -44.630 1.00 90.62 177 ASN A CA 1
ATOM 1455 C C . ASN A 1 177 ? 25.482 -6.048 -45.890 1.00 90.62 177 ASN A C 1
ATOM 1457 O O . ASN A 1 177 ? 26.012 -6.539 -46.887 1.00 90.62 177 ASN A O 1
ATOM 1461 N N . LEU A 1 178 ? 25.094 -4.767 -45.857 1.00 90.56 178 LEU A N 1
ATOM 1462 C CA . LEU A 1 178 ? 25.307 -3.840 -46.976 1.00 90.56 178 LEU A CA 1
ATOM 1463 C C . LEU A 1 178 ? 26.793 -3.535 -47.207 1.00 90.56 178 LEU A C 1
ATOM 1465 O O . LEU A 1 178 ? 27.207 -3.361 -48.350 1.00 90.56 178 LEU A O 1
ATOM 1469 N N . GLN A 1 179 ? 27.601 -3.500 -46.145 1.00 88.12 179 GLN A N 1
ATOM 1470 C CA . GLN A 1 179 ? 29.045 -3.265 -46.234 1.00 88.12 179 GLN A CA 1
ATOM 1471 C C . GLN A 1 179 ? 29.819 -4.476 -46.769 1.00 88.12 179 GLN A C 1
ATOM 1473 O O . GLN A 1 179 ? 30.825 -4.298 -47.454 1.00 88.12 179 GLN A O 1
ATOM 1478 N N . ARG A 1 180 ? 29.346 -5.697 -46.489 1.00 88.19 180 ARG A N 1
ATOM 1479 C CA . ARG A 1 180 ? 29.933 -6.954 -46.990 1.00 88.19 180 ARG A CA 1
ATOM 1480 C C . ARG A 1 180 ? 29.530 -7.290 -48.432 1.00 88.19 180 ARG A C 1
ATOM 1482 O O . ARG A 1 180 ? 30.080 -8.222 -49.015 1.00 88.19 180 ARG A O 1
ATOM 1489 N N . ALA A 1 181 ? 28.573 -6.567 -49.013 1.00 87.88 181 ALA A N 1
ATOM 1490 C CA . ALA A 1 181 ? 28.115 -6.810 -50.376 1.00 87.88 181 ALA A CA 1
ATOM 1491 C C . ALA A 1 181 ? 29.200 -6.463 -51.414 1.00 87.88 181 ALA A C 1
ATOM 1493 O O . ALA A 1 181 ? 29.829 -5.408 -51.357 1.00 87.88 181 ALA A O 1
ATOM 1494 N N . SER A 1 182 ? 29.372 -7.328 -52.419 1.00 79.00 182 SER A N 1
ATOM 1495 C CA . SER A 1 182 ? 30.371 -7.157 -53.487 1.00 79.00 182 SER A CA 1
ATOM 1496 C C . SER A 1 182 ? 30.116 -5.938 -54.384 1.00 79.00 182 SER A C 1
ATOM 1498 O O . SER A 1 182 ? 31.054 -5.364 -54.931 1.00 79.00 182 SER A O 1
ATOM 1500 N N . ARG A 1 183 ? 28.855 -5.505 -54.519 1.00 81.38 183 ARG A N 1
ATOM 1501 C CA . ARG A 1 183 ? 28.469 -4.245 -55.174 1.00 81.38 183 ARG A CA 1
ATOM 1502 C C . ARG A 1 183 ? 28.023 -3.252 -54.105 1.00 81.38 183 ARG A C 1
ATOM 1504 O O . ARG A 1 183 ? 26.904 -3.348 -53.603 1.00 81.38 183 ARG A O 1
ATOM 1511 N N . ARG A 1 184 ? 28.903 -2.310 -53.762 1.00 81.31 184 ARG A N 1
ATOM 1512 C CA . ARG A 1 184 ? 28.643 -1.288 -52.741 1.00 81.31 184 ARG A CA 1
ATOM 1513 C C . ARG A 1 184 ? 27.821 -0.141 -53.324 1.00 81.31 184 ARG A C 1
ATOM 1515 O O . ARG A 1 184 ? 28.221 0.482 -54.302 1.00 81.31 184 ARG A O 1
ATOM 1522 N N . ASP A 1 185 ? 26.666 0.113 -52.720 1.00 89.44 185 ASP A N 1
ATOM 1523 C CA . ASP A 1 185 ? 25.787 1.240 -53.034 1.00 89.44 185 ASP A CA 1
ATOM 1524 C C . ASP A 1 185 ? 25.940 2.282 -51.920 1.00 89.44 185 ASP A C 1
ATOM 1526 O O . ASP A 1 185 ? 25.349 2.148 -50.845 1.00 89.44 185 ASP A O 1
ATOM 1530 N N . GLU A 1 186 ? 26.779 3.290 -52.165 1.00 91.06 186 GLU A N 1
ATOM 1531 C CA . GLU A 1 186 ? 27.140 4.306 -51.166 1.00 91.06 186 GLU A CA 1
ATOM 1532 C C . GLU A 1 186 ? 25.921 5.071 -50.639 1.00 91.06 186 GLU A C 1
ATOM 1534 O O . GLU A 1 186 ? 25.846 5.380 -49.450 1.00 91.06 186 GLU A O 1
ATOM 1539 N N . TYR A 1 187 ? 24.910 5.305 -51.481 1.00 91.25 187 TYR A N 1
ATOM 1540 C CA . TYR A 1 187 ? 23.677 5.966 -51.057 1.00 91.25 187 TYR A CA 1
ATOM 1541 C C . TYR A 1 187 ? 22.874 5.098 -50.077 1.00 91.25 187 TYR A C 1
ATOM 1543 O O . TYR A 1 187 ? 22.395 5.587 -49.049 1.00 91.25 187 TYR A O 1
ATOM 1551 N N . LYS A 1 188 ? 22.743 3.790 -50.345 1.00 91.06 188 LYS A N 1
ATOM 1552 C CA . LYS A 1 188 ? 22.075 2.861 -49.414 1.00 91.06 188 LYS A CA 1
ATOM 1553 C C . LYS A 1 188 ? 22.852 2.681 -48.116 1.00 91.06 188 LYS A C 1
ATOM 1555 O O . LYS A 1 188 ? 22.229 2.585 -47.061 1.00 91.06 188 LYS A O 1
ATOM 1560 N N . ILE A 1 189 ? 24.181 2.652 -48.188 1.00 92.06 189 ILE A N 1
ATOM 1561 C CA . ILE A 1 189 ? 25.049 2.559 -47.010 1.00 92.06 189 ILE A CA 1
ATOM 1562 C C . ILE A 1 189 ? 24.900 3.816 -46.144 1.00 92.06 189 ILE A C 1
ATOM 1564 O O . ILE A 1 189 ? 24.705 3.687 -44.938 1.00 92.06 189 ILE A O 1
ATOM 1568 N N . ALA A 1 190 ? 24.910 5.015 -46.739 1.00 93.62 190 ALA A N 1
ATOM 1569 C CA . ALA A 1 190 ? 24.680 6.268 -46.017 1.00 93.62 190 ALA A CA 1
ATOM 1570 C C . ALA A 1 190 ? 23.316 6.272 -45.305 1.00 93.62 190 ALA A C 1
ATOM 1572 O O . ALA A 1 190 ? 23.246 6.498 -44.101 1.00 93.62 190 ALA A O 1
ATOM 1573 N N . ARG A 1 191 ? 22.239 5.887 -46.003 1.00 94.25 191 ARG A N 1
ATOM 1574 C CA . ARG A 1 191 ? 20.895 5.792 -45.403 1.00 94.25 191 ARG A CA 1
ATOM 1575 C C . ARG A 1 191 ? 20.803 4.773 -44.264 1.00 94.25 191 ARG A C 1
ATOM 1577 O O . ARG A 1 191 ? 20.077 5.004 -43.300 1.00 94.25 191 ARG A O 1
ATOM 1584 N N . ALA A 1 192 ? 21.496 3.641 -44.379 1.00 93.31 192 ALA A N 1
ATOM 1585 C CA . ALA A 1 192 ? 21.540 2.633 -43.322 1.00 93.31 192 ALA A CA 1
ATOM 1586 C C . ALA A 1 192 ? 22.327 3.120 -42.092 1.00 93.31 192 ALA A C 1
ATOM 1588 O O . ALA A 1 192 ? 21.932 2.807 -40.972 1.00 93.31 192 ALA A O 1
ATOM 1589 N N . ARG A 1 193 ? 23.385 3.927 -42.280 1.00 94.50 193 ARG A N 1
ATOM 1590 C CA . ARG A 1 193 ? 24.108 4.585 -41.177 1.00 94.50 193 ARG A CA 1
ATOM 1591 C C . ARG A 1 193 ? 23.209 5.554 -40.411 1.00 94.50 193 ARG A C 1
ATOM 1593 O O . ARG A 1 193 ? 23.130 5.443 -39.193 1.00 94.50 193 ARG A O 1
ATOM 1600 N N . ASP A 1 194 ? 22.474 6.422 -41.106 1.00 95.94 194 ASP A N 1
ATOM 1601 C CA . ASP A 1 194 ? 21.557 7.374 -40.457 1.00 95.94 194 ASP A CA 1
ATOM 1602 C C . ASP A 1 194 ? 20.449 6.657 -39.662 1.00 95.94 194 ASP A C 1
ATOM 1604 O O . ASP A 1 194 ? 20.072 7.065 -38.558 1.00 95.94 194 ASP A O 1
ATOM 1608 N N . ALA A 1 195 ? 19.923 5.558 -40.215 1.00 94.50 195 ALA A N 1
ATOM 1609 C CA . ALA A 1 195 ? 18.906 4.743 -39.556 1.00 94.50 195 ALA A CA 1
ATOM 1610 C C . ALA A 1 195 ? 19.451 4.017 -38.315 1.00 94.50 195 ALA A C 1
ATOM 1612 O O . ALA A 1 195 ? 18.756 3.959 -37.296 1.00 94.50 195 ALA A O 1
ATOM 1613 N N . LEU A 1 196 ? 20.683 3.499 -38.387 1.00 95.44 196 LEU A N 1
ATOM 1614 C CA . LEU A 1 196 ? 21.376 2.902 -37.248 1.00 95.44 196 LEU A CA 1
ATOM 1615 C C . LEU A 1 196 ? 21.604 3.930 -36.141 1.00 95.44 196 LEU A C 1
ATOM 1617 O O . LEU A 1 196 ? 21.265 3.650 -34.996 1.00 95.44 196 LEU A O 1
ATOM 1621 N N . GLU A 1 197 ? 22.102 5.119 -36.479 1.00 97.00 197 GLU A N 1
ATOM 1622 C CA . GLU A 1 197 ? 22.351 6.178 -35.497 1.00 97.00 197 GLU A CA 1
ATOM 1623 C C . GLU A 1 197 ? 21.052 6.601 -34.800 1.00 97.00 197 GLU A C 1
ATOM 1625 O O . GLU A 1 197 ? 20.966 6.625 -33.576 1.00 97.00 197 GLU A O 1
ATOM 1630 N N . THR A 1 198 ? 19.970 6.788 -35.562 1.00 96.75 198 THR A N 1
ATOM 1631 C CA . THR A 1 198 ? 18.647 7.095 -34.993 1.00 96.75 198 THR A CA 1
ATOM 1632 C C . THR A 1 198 ? 18.155 5.998 -34.035 1.00 96.75 198 THR A C 1
ATOM 1634 O O . THR A 1 198 ? 17.587 6.285 -32.972 1.00 96.75 198 THR A O 1
ATOM 1637 N N . ALA A 1 199 ? 18.331 4.724 -34.408 1.00 95.94 199 ALA A N 1
ATOM 1638 C CA . ALA A 1 199 ? 17.945 3.589 -33.573 1.00 95.94 199 ALA A CA 1
ATOM 1639 C C . ALA A 1 199 ? 18.795 3.516 -32.296 1.00 95.94 199 ALA A C 1
ATOM 1641 O O . ALA A 1 199 ? 18.237 3.306 -31.216 1.00 95.94 199 ALA A O 1
ATOM 1642 N N . ARG A 1 200 ? 20.104 3.766 -32.423 1.00 95.75 200 ARG A N 1
ATOM 1643 C CA . ARG A 1 200 ? 21.071 3.832 -31.329 1.00 95.75 200 ARG A CA 1
ATOM 1644 C C . ARG A 1 200 ? 20.691 4.903 -30.316 1.00 95.75 200 ARG A C 1
ATOM 1646 O O . ARG A 1 200 ? 20.432 4.555 -29.170 1.00 95.75 200 ARG A O 1
ATOM 1653 N N . THR A 1 201 ? 20.541 6.1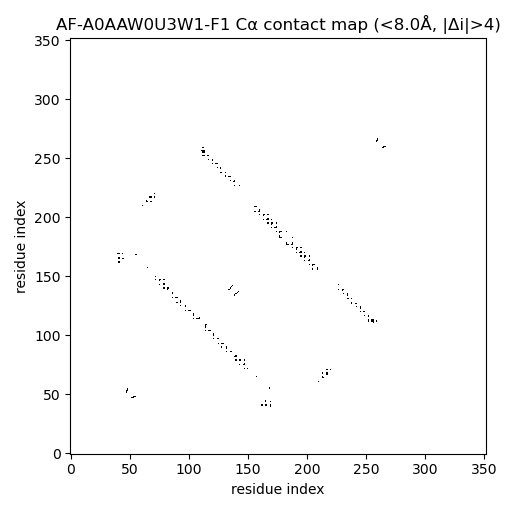62 -30.738 1.00 97.25 201 THR A N 1
ATOM 1654 C CA . THR A 1 201 ? 20.180 7.268 -29.835 1.00 97.25 201 THR A CA 1
ATOM 1655 C C . THR A 1 201 ? 18.876 6.974 -29.089 1.00 97.25 201 THR A C 1
ATOM 1657 O O . THR A 1 201 ? 18.779 7.160 -27.880 1.00 97.25 201 THR A O 1
ATOM 1660 N N . THR A 1 202 ? 17.861 6.457 -29.793 1.00 95.62 202 THR A N 1
ATOM 1661 C CA . THR A 1 202 ? 16.565 6.131 -29.173 1.00 95.62 202 THR A CA 1
ATOM 1662 C C . THR A 1 202 ? 16.686 5.030 -28.115 1.00 95.62 202 THR A C 1
ATOM 1664 O O . THR A 1 202 ? 15.987 5.072 -27.102 1.00 95.62 202 THR A O 1
ATOM 1667 N N . TYR A 1 203 ? 17.515 4.014 -28.370 1.00 96.62 203 TYR A N 1
ATOM 1668 C CA . TYR A 1 203 ? 17.781 2.943 -27.415 1.00 96.62 203 TYR A CA 1
ATOM 1669 C C . TYR A 1 203 ? 18.590 3.455 -26.219 1.00 96.62 203 TYR A C 1
ATOM 1671 O O . TYR A 1 203 ? 18.177 3.225 -25.087 1.00 96.62 203 TYR A O 1
ATOM 1679 N N . GLU A 1 204 ? 19.684 4.181 -26.457 1.00 96.06 204 GLU A N 1
ATOM 1680 C CA . GLU A 1 204 ? 20.600 4.664 -25.417 1.00 96.06 204 GLU A CA 1
ATOM 1681 C C . GLU A 1 204 ? 19.913 5.602 -24.421 1.00 96.06 204 GLU A C 1
ATOM 1683 O O . GLU A 1 204 ? 20.148 5.472 -23.222 1.00 96.06 204 GLU A O 1
ATOM 1688 N N . VAL A 1 205 ? 19.009 6.477 -24.882 1.00 97.25 205 VAL A N 1
ATOM 1689 C CA . VAL A 1 205 ? 18.209 7.341 -23.994 1.00 97.25 205 VAL A CA 1
ATOM 1690 C C . VAL A 1 205 ? 17.362 6.506 -23.031 1.00 97.25 205 VAL A C 1
ATOM 1692 O O . VAL A 1 205 ? 17.475 6.666 -21.820 1.00 97.25 205 VAL A O 1
ATOM 1695 N N . LEU A 1 206 ? 16.568 5.560 -23.551 1.00 96.00 206 LEU A N 1
ATOM 1696 C CA . LEU A 1 206 ? 15.736 4.684 -22.712 1.00 96.00 206 LEU A CA 1
ATOM 1697 C C . LEU A 1 206 ? 16.577 3.791 -21.802 1.00 96.00 206 LEU A C 1
ATOM 1699 O O . LEU A 1 206 ? 16.175 3.491 -20.682 1.00 96.00 206 LEU A O 1
ATOM 1703 N N . ASN A 1 207 ? 17.714 3.322 -22.310 1.00 96.44 207 ASN A N 1
ATOM 1704 C CA . ASN A 1 207 ? 18.631 2.493 -21.555 1.00 96.44 207 ASN A CA 1
ATOM 1705 C C . ASN A 1 207 ? 19.158 3.266 -20.347 1.00 96.44 207 ASN A C 1
ATOM 1707 O O . ASN A 1 207 ? 18.998 2.804 -19.226 1.00 96.44 207 ASN A O 1
ATOM 1711 N N . LYS A 1 208 ? 19.704 4.465 -20.568 1.00 96.69 208 LYS A N 1
ATOM 1712 C CA . LYS A 1 208 ? 20.242 5.313 -19.505 1.00 96.69 208 LYS A CA 1
ATOM 1713 C C . LYS A 1 208 ? 19.189 5.640 -18.443 1.00 96.69 208 LYS A C 1
ATOM 1715 O O . LYS A 1 208 ? 19.464 5.452 -17.266 1.00 96.69 208 LYS A O 1
ATOM 1720 N N . GLU A 1 209 ? 17.987 6.048 -18.856 1.00 97.31 209 GLU A N 1
ATOM 1721 C CA . GLU A 1 209 ? 16.877 6.319 -17.928 1.00 97.31 209 GLU A CA 1
ATOM 1722 C C . GLU A 1 209 ? 16.572 5.107 -17.035 1.00 97.31 209 GLU A C 1
ATOM 1724 O O . GLU A 1 209 ? 16.440 5.241 -15.824 1.00 97.31 209 GLU A O 1
ATOM 1729 N N . LEU A 1 210 ? 16.502 3.899 -17.603 1.00 97.69 210 LEU A N 1
ATOM 1730 C CA . LEU A 1 210 ? 16.198 2.692 -16.829 1.00 97.69 210 LEU A CA 1
ATOM 1731 C C . LEU A 1 210 ? 17.341 2.254 -15.905 1.00 97.69 210 LEU A C 1
ATOM 1733 O O . LEU A 1 210 ? 17.072 1.695 -14.845 1.00 97.69 210 LEU A O 1
ATOM 1737 N N . TYR A 1 211 ? 18.591 2.519 -16.283 1.00 96.44 211 TYR A N 1
ATOM 1738 C CA . TYR A 1 211 ? 19.756 2.291 -15.424 1.00 96.44 211 TYR A CA 1
ATOM 1739 C C . TYR A 1 211 ? 19.787 3.223 -14.203 1.00 96.44 211 TYR A C 1
ATOM 1741 O O . TYR A 1 211 ? 20.398 2.879 -13.196 1.00 96.44 211 TYR A O 1
ATOM 1749 N N . GLU A 1 212 ? 19.109 4.370 -14.268 1.00 96.50 212 GLU A N 1
ATOM 1750 C CA . GLU A 1 212 ? 18.919 5.273 -13.129 1.00 96.50 212 GLU A CA 1
ATOM 1751 C C . GLU A 1 212 ? 17.645 4.911 -12.338 1.00 96.50 212 GLU A C 1
ATOM 1753 O O . GLU A 1 212 ? 17.677 4.792 -11.114 1.00 96.50 212 GLU A O 1
ATOM 1758 N N . GLU A 1 213 ? 16.522 4.678 -13.026 1.00 97.75 213 GLU A N 1
ATOM 1759 C CA . GLU A 1 213 ? 15.210 4.471 -12.399 1.00 97.75 213 GLU A CA 1
ATOM 1760 C C . GLU A 1 213 ? 15.057 3.104 -11.707 1.00 97.75 213 GLU A C 1
ATOM 1762 O O . GLU A 1 213 ? 14.449 3.037 -10.637 1.00 97.75 213 GLU A O 1
ATOM 1767 N N . LEU A 1 214 ? 15.579 2.007 -12.279 1.00 97.25 214 LEU A N 1
ATOM 1768 C CA . LEU A 1 214 ? 15.372 0.659 -11.722 1.00 97.25 214 LEU A CA 1
ATOM 1769 C C . LEU A 1 214 ? 16.069 0.460 -10.366 1.00 97.25 214 LEU A C 1
ATOM 1771 O O . LEU A 1 214 ? 15.394 0.013 -9.433 1.00 97.25 214 LEU A O 1
ATOM 1775 N N . PRO A 1 215 ? 17.360 0.815 -10.191 1.00 96.06 215 PRO A N 1
ATOM 1776 C CA . PRO A 1 215 ? 18.011 0.719 -8.885 1.00 96.06 215 PRO A CA 1
ATOM 1777 C C . PRO A 1 215 ? 17.384 1.671 -7.867 1.00 96.06 215 PRO A C 1
ATOM 1779 O O . PRO A 1 215 ? 17.108 1.264 -6.740 1.00 96.06 215 PRO A O 1
ATOM 1782 N N . ALA A 1 216 ? 17.067 2.903 -8.286 1.00 96.56 216 ALA A N 1
ATOM 1783 C CA . ALA A 1 216 ? 16.426 3.886 -7.420 1.00 96.56 216 ALA A CA 1
ATOM 1784 C C . ALA A 1 216 ? 15.070 3.389 -6.895 1.00 96.56 216 ALA A C 1
ATOM 1786 O O . ALA A 1 216 ? 14.777 3.542 -5.710 1.00 96.56 216 ALA A O 1
ATOM 1787 N N . LEU A 1 217 ? 14.249 2.754 -7.741 1.00 97.06 217 LEU A N 1
ATOM 1788 C CA . LEU A 1 217 ? 13.011 2.115 -7.294 1.00 97.06 217 LEU A CA 1
ATOM 1789 C C . LEU A 1 217 ? 13.300 0.934 -6.361 1.00 97.06 217 LEU A C 1
ATOM 1791 O O . LEU A 1 217 ? 12.613 0.768 -5.351 1.00 97.06 217 LEU A O 1
ATOM 1795 N N . TYR A 1 218 ? 14.307 0.116 -6.667 1.00 97.56 218 TYR A N 1
ATOM 1796 C CA . TYR A 1 218 ? 14.647 -1.045 -5.850 1.00 97.56 218 TYR A CA 1
ATOM 1797 C C . TYR A 1 218 ? 15.072 -0.656 -4.435 1.00 97.56 218 TYR A C 1
ATOM 1799 O O . TYR A 1 218 ? 14.657 -1.307 -3.472 1.00 97.56 218 TYR A O 1
ATOM 1807 N N . ASP A 1 219 ? 15.814 0.435 -4.266 1.00 96.31 219 ASP A N 1
ATOM 1808 C CA . ASP A 1 219 ? 16.222 0.947 -2.954 1.00 96.31 219 ASP A CA 1
ATOM 1809 C C . ASP A 1 219 ? 15.043 1.416 -2.099 1.00 96.31 219 ASP A C 1
ATOM 1811 O O . ASP A 1 219 ? 15.062 1.264 -0.876 1.00 96.31 219 ASP A O 1
ATOM 1815 N N . GLN A 1 220 ? 13.947 1.855 -2.724 1.00 96.44 220 GLN A N 1
ATOM 1816 C CA . GLN A 1 220 ? 12.732 2.237 -2.005 1.00 96.44 220 GLN A CA 1
ATOM 1817 C C . GLN A 1 220 ? 12.025 1.050 -1.328 1.00 96.44 220 GLN A C 1
ATOM 1819 O O . GLN A 1 220 ? 11.162 1.271 -0.478 1.00 96.44 220 GLN A O 1
ATOM 1824 N N . ARG A 1 221 ? 12.353 -0.211 -1.658 1.00 95.88 221 ARG A N 1
ATOM 1825 C CA . ARG A 1 221 ? 11.659 -1.395 -1.107 1.00 95.88 221 ARG A CA 1
ATOM 1826 C C . ARG A 1 221 ? 11.700 -1.454 0.424 1.00 95.88 221 ARG A C 1
ATOM 1828 O O . ARG A 1 221 ? 10.703 -1.801 1.048 1.00 95.88 221 ARG A O 1
ATOM 1835 N N . ILE A 1 222 ? 12.845 -1.118 1.019 1.00 95.19 222 ILE A N 1
ATOM 1836 C CA . ILE A 1 222 ? 13.084 -1.214 2.463 1.00 95.19 222 ILE A CA 1
ATOM 1837 C C . ILE A 1 222 ? 12.328 -0.110 3.215 1.00 95.19 222 ILE A C 1
ATOM 1839 O O . ILE A 1 222 ? 11.497 -0.457 4.057 1.00 95.19 222 ILE A O 1
ATOM 1843 N N . PRO A 1 223 ? 12.540 1.192 2.919 1.00 95.88 223 PRO A N 1
ATOM 1844 C CA . PRO A 1 223 ? 11.832 2.259 3.620 1.00 95.88 223 PRO A CA 1
ATOM 1845 C C . PRO A 1 223 ? 10.316 2.195 3.404 1.00 95.88 223 PRO A C 1
ATOM 1847 O O . PRO A 1 223 ? 9.574 2.471 4.344 1.00 95.88 223 PRO A O 1
ATOM 1850 N N . ASN A 1 224 ? 9.840 1.757 2.228 1.00 93.38 224 ASN A N 1
ATOM 1851 C CA . ASN A 1 224 ? 8.407 1.540 2.019 1.00 93.38 224 ASN A CA 1
ATOM 1852 C C . ASN A 1 224 ? 7.855 0.487 2.979 1.00 93.38 224 ASN A C 1
ATOM 1854 O O . ASN A 1 224 ? 6.910 0.775 3.708 1.00 93.38 224 ASN A O 1
ATOM 1858 N N . VAL A 1 225 ? 8.430 -0.720 3.014 1.00 93.62 225 VAL A N 1
ATOM 1859 C CA . VAL A 1 225 ? 7.930 -1.783 3.901 1.00 93.62 225 VAL A CA 1
ATOM 1860 C C . VAL A 1 225 ? 8.003 -1.346 5.365 1.00 93.62 225 VAL A C 1
ATOM 1862 O O . VAL A 1 225 ? 7.022 -1.501 6.087 1.00 93.62 225 VAL A O 1
ATOM 1865 N N . ALA A 1 226 ? 9.116 -0.743 5.789 1.00 95.81 226 ALA A N 1
ATOM 1866 C CA . ALA A 1 226 ? 9.285 -0.263 7.157 1.00 95.81 226 ALA A CA 1
ATOM 1867 C C . ALA A 1 226 ? 8.214 0.769 7.550 1.00 95.81 226 ALA A C 1
ATOM 1869 O O . ALA A 1 226 ? 7.559 0.608 8.578 1.00 95.81 226 ALA A O 1
ATOM 1870 N N . SER A 1 227 ? 7.987 1.783 6.709 1.00 95.38 227 SER A N 1
ATOM 1871 C CA . SER A 1 227 ? 7.003 2.835 6.979 1.00 95.38 227 SER A CA 1
ATOM 1872 C C . SER A 1 227 ? 5.573 2.292 7.040 1.00 95.38 227 SER A C 1
ATOM 1874 O O . SER A 1 227 ? 4.842 2.628 7.969 1.00 95.38 227 SER A O 1
ATOM 1876 N N . HIS A 1 228 ? 5.178 1.408 6.117 1.00 93.94 228 HIS A N 1
ATOM 1877 C CA . HIS A 1 228 ? 3.825 0.842 6.124 1.00 93.94 228 HIS A CA 1
ATOM 1878 C C . HIS A 1 228 ? 3.581 -0.045 7.349 1.00 93.94 228 HIS A C 1
ATOM 1880 O O . HIS A 1 228 ? 2.520 0.055 7.961 1.00 93.94 228 HIS A O 1
ATOM 1886 N N . LEU A 1 229 ? 4.556 -0.879 7.737 1.00 94.25 229 LEU A N 1
ATOM 1887 C CA . LEU A 1 229 ? 4.446 -1.703 8.945 1.00 94.25 229 LEU A CA 1
ATOM 1888 C C . LEU A 1 229 ? 4.346 -0.836 10.201 1.00 94.25 229 LEU A C 1
ATOM 1890 O O . LEU A 1 229 ? 3.487 -1.078 11.045 1.00 94.25 229 LEU A O 1
ATOM 1894 N N . GLN A 1 230 ? 5.191 0.191 10.310 1.00 97.06 230 GLN A N 1
ATOM 1895 C CA . GLN A 1 230 ? 5.167 1.113 11.439 1.00 97.06 230 GLN A CA 1
ATOM 1896 C C . GLN A 1 230 ? 3.811 1.817 11.555 1.00 97.06 230 GLN A C 1
ATOM 1898 O O . GLN A 1 230 ? 3.221 1.816 12.632 1.00 97.06 230 GLN A O 1
ATOM 1903 N N . THR A 1 231 ? 3.297 2.389 10.464 1.00 96.75 231 THR A N 1
ATOM 1904 C CA . THR A 1 231 ? 2.013 3.102 10.471 1.00 96.75 231 THR A CA 1
ATOM 1905 C C . THR A 1 231 ? 0.845 2.177 10.809 1.00 96.75 231 THR A C 1
ATOM 1907 O O . THR A 1 231 ? 0.019 2.526 11.654 1.00 96.75 231 THR A O 1
ATOM 1910 N N . LEU A 1 232 ? 0.799 0.989 10.193 1.00 96.75 232 LEU A N 1
ATOM 1911 C CA . LEU A 1 232 ? -0.255 -0.003 10.411 1.00 96.75 232 LEU A CA 1
ATOM 1912 C C . LEU A 1 232 ? -0.295 -0.453 11.875 1.00 96.75 232 LEU A C 1
ATOM 1914 O O . LEU A 1 232 ? -1.322 -0.313 12.537 1.00 96.75 232 LEU A O 1
ATOM 1918 N N . TYR A 1 233 ? 0.831 -0.930 12.406 1.00 97.25 233 TYR A N 1
ATOM 1919 C CA . TYR A 1 233 ? 0.863 -1.480 13.760 1.00 97.25 233 TYR A CA 1
ATOM 1920 C C . TYR A 1 233 ? 0.818 -0.410 14.850 1.00 97.25 233 TYR A C 1
ATOM 1922 O O . TYR A 1 233 ? 0.302 -0.677 15.932 1.00 97.25 233 TYR A O 1
ATOM 1930 N N . ALA A 1 234 ? 1.272 0.817 14.580 1.00 98.25 234 ALA A N 1
ATOM 1931 C CA . ALA A 1 234 ? 1.025 1.932 15.490 1.00 98.25 234 ALA A CA 1
ATOM 1932 C C . ALA A 1 234 ? -0.478 2.237 15.597 1.00 98.25 234 ALA A C 1
ATOM 1934 O O . ALA A 1 234 ? -0.980 2.451 16.699 1.00 98.25 234 ALA A O 1
ATOM 1935 N N . ALA A 1 235 ? -1.209 2.229 14.475 1.00 97.81 235 ALA A N 1
ATOM 1936 C CA . ALA A 1 235 ? -2.659 2.412 14.483 1.00 97.81 235 ALA A CA 1
ATOM 1937 C C . ALA A 1 235 ? -3.379 1.266 15.213 1.00 97.81 235 ALA A C 1
ATOM 1939 O O . ALA A 1 235 ? -4.267 1.536 16.022 1.00 97.81 235 ALA A O 1
ATOM 1940 N N . GLU A 1 236 ? -2.969 0.015 14.982 1.00 97.75 236 GLU A N 1
ATOM 1941 C CA . GLU A 1 236 ? -3.515 -1.146 15.697 1.00 97.75 236 GLU A CA 1
ATOM 1942 C C . GLU A 1 236 ? -3.270 -1.067 17.202 1.00 97.75 236 GLU A C 1
ATOM 1944 O O . GLU A 1 236 ? -4.206 -1.205 17.984 1.00 97.75 236 GLU A O 1
ATOM 1949 N N . ALA A 1 237 ? -2.035 -0.789 17.622 1.00 98.44 237 ALA A N 1
ATOM 1950 C CA . ALA A 1 237 ? -1.702 -0.687 19.037 1.00 98.44 237 ALA A CA 1
ATOM 1951 C C . ALA A 1 237 ? -2.548 0.385 19.740 1.00 98.44 237 ALA A C 1
ATOM 1953 O O . ALA A 1 237 ? -3.058 0.149 20.835 1.00 98.44 237 ALA A O 1
ATOM 1954 N N . THR A 1 238 ? -2.741 1.545 19.098 1.00 98.25 238 THR A N 1
ATOM 1955 C CA . THR A 1 238 ? -3.608 2.603 19.630 1.00 98.25 238 THR A CA 1
ATOM 1956 C C . THR A 1 238 ? -5.058 2.138 19.740 1.00 98.25 238 THR A C 1
ATOM 1958 O O . THR A 1 238 ? -5.637 2.239 20.819 1.00 98.25 238 THR A O 1
ATOM 1961 N N . VAL A 1 239 ? -5.651 1.602 18.667 1.00 97.69 239 VAL A N 1
ATOM 1962 C CA . VAL A 1 239 ? -7.078 1.247 18.693 1.00 97.69 239 VAL A CA 1
ATOM 1963 C C . VAL A 1 239 ? -7.359 0.098 19.663 1.00 97.69 239 VAL A C 1
ATOM 1965 O O . VAL A 1 239 ? -8.344 0.141 20.393 1.00 97.69 239 VAL A O 1
ATOM 1968 N N . MET A 1 240 ? -6.469 -0.896 19.749 1.00 98.00 240 MET A N 1
ATOM 1969 C CA . MET A 1 240 ? -6.604 -2.007 20.695 1.00 98.00 240 MET A CA 1
ATOM 1970 C C . MET A 1 240 ? -6.530 -1.527 22.148 1.00 98.00 240 MET A C 1
ATOM 1972 O O . MET A 1 240 ? -7.292 -1.999 22.994 1.00 98.00 240 MET A O 1
ATOM 1976 N N . ALA A 1 241 ? -5.649 -0.566 22.446 1.00 98.62 241 ALA A N 1
ATOM 1977 C CA . ALA A 1 241 ? -5.562 0.028 23.776 1.00 98.62 241 ALA A CA 1
ATOM 1978 C C . ALA A 1 241 ? -6.848 0.782 24.154 1.00 98.62 241 ALA A C 1
ATOM 1980 O O . ALA A 1 241 ? -7.323 0.645 25.282 1.00 98.62 241 ALA A O 1
ATOM 1981 N N . GLU A 1 242 ? -7.442 1.533 23.222 1.00 98.50 242 GLU A N 1
ATOM 1982 C CA . GLU A 1 242 ? -8.706 2.241 23.462 1.00 98.50 242 GLU A CA 1
ATOM 1983 C C . GLU A 1 242 ? -9.903 1.282 23.565 1.00 98.50 242 GLU A C 1
ATOM 1985 O O . GLU A 1 242 ? -10.697 1.398 24.500 1.00 98.50 242 GLU A O 1
ATOM 1990 N N . PHE A 1 243 ? -9.993 0.258 22.707 1.00 98.38 243 PHE A N 1
ATOM 1991 C CA . PHE A 1 243 ? -11.017 -0.786 22.836 1.00 98.38 243 PHE A CA 1
ATOM 1992 C C . PHE A 1 243 ? -10.930 -1.526 24.170 1.00 98.38 243 PHE A C 1
ATOM 1994 O O . PHE A 1 243 ? -11.962 -1.858 24.750 1.00 98.38 243 PHE A O 1
ATOM 2001 N N . SER A 1 244 ? -9.722 -1.741 24.704 1.00 98.50 244 SER A N 1
ATOM 2002 C CA . SER A 1 244 ? -9.563 -2.331 26.037 1.00 98.50 244 SER A CA 1
ATOM 2003 C C . SER A 1 244 ? -10.224 -1.482 27.126 1.00 98.50 244 SER A C 1
ATOM 2005 O O . SER A 1 244 ? -10.798 -2.038 28.062 1.00 98.50 244 SER A O 1
ATOM 2007 N N . LYS A 1 245 ? -10.180 -0.147 27.016 1.00 98.56 245 LYS A N 1
ATOM 2008 C CA . LYS A 1 245 ? -10.855 0.746 27.969 1.00 98.56 245 LYS A CA 1
ATOM 2009 C C . LYS A 1 245 ? -12.371 0.638 27.835 1.00 98.56 245 LYS A C 1
ATOM 2011 O O . LYS A 1 245 ? -13.037 0.437 28.842 1.00 98.56 245 LYS A O 1
ATOM 2016 N N . VAL A 1 246 ? -12.897 0.683 26.608 1.00 98.38 246 VAL A N 1
ATOM 2017 C CA . VAL A 1 246 ? -14.339 0.518 26.345 1.00 98.38 246 VAL A CA 1
ATOM 2018 C C . VAL A 1 246 ? -14.847 -0.814 26.905 1.00 98.38 246 VAL A C 1
ATOM 2020 O O . VAL A 1 246 ? -15.855 -0.840 27.606 1.00 98.38 246 VAL A O 1
ATOM 2023 N N . ALA A 1 247 ? -14.125 -1.912 26.665 1.00 98.00 247 ALA A N 1
ATOM 2024 C CA . ALA A 1 247 ? -14.495 -3.232 27.171 1.00 98.00 247 ALA A CA 1
ATOM 2025 C C . ALA A 1 247 ? -14.572 -3.268 28.708 1.00 98.00 247 ALA A C 1
ATOM 2027 O O . ALA A 1 247 ? -15.553 -3.766 29.257 1.00 98.00 247 ALA A O 1
ATOM 2028 N N . LYS A 1 248 ? -13.585 -2.682 29.399 1.00 98.62 248 LYS A N 1
ATOM 2029 C CA . LYS A 1 248 ? -13.571 -2.590 30.870 1.00 98.62 248 LYS A CA 1
ATOM 2030 C C . LYS A 1 248 ? -14.715 -1.737 31.420 1.00 98.62 248 LYS A C 1
ATOM 2032 O O . LYS A 1 248 ? -15.275 -2.072 32.459 1.00 98.62 248 LYS A O 1
ATOM 2037 N N . GLU A 1 249 ? -15.076 -0.649 30.742 1.00 98.38 249 GLU A N 1
ATOM 2038 C CA . GLU A 1 249 ? -16.219 0.181 31.143 1.00 98.38 249 GLU A CA 1
ATOM 2039 C C . GLU A 1 249 ? -17.545 -0.577 30.993 1.00 98.38 249 GLU A C 1
ATOM 2041 O O . GLU A 1 249 ? -18.377 -0.548 31.898 1.00 98.38 249 GLU A O 1
ATOM 2046 N N . VAL A 1 250 ? -17.728 -1.315 29.892 1.00 98.19 250 VAL A N 1
ATOM 2047 C CA . VAL A 1 250 ? -18.919 -2.157 29.682 1.00 98.19 250 VAL A CA 1
ATOM 2048 C C . VAL A 1 250 ? -19.004 -3.276 30.727 1.00 98.19 250 VAL A C 1
ATOM 2050 O O . VAL A 1 250 ? -20.073 -3.500 31.297 1.00 98.19 250 VAL A O 1
ATOM 2053 N N . GLU A 1 251 ? -17.885 -3.929 31.049 1.00 98.31 251 GLU A N 1
ATOM 2054 C CA . GLU A 1 251 ? -17.805 -4.920 32.132 1.00 98.31 251 GLU A CA 1
ATOM 2055 C C . GLU A 1 251 ? -18.197 -4.305 33.488 1.00 98.31 251 GLU A C 1
ATOM 2057 O O . GLU A 1 251 ? -19.032 -4.849 34.212 1.00 98.31 251 GLU A O 1
ATOM 2062 N N . ALA A 1 252 ? -17.686 -3.111 33.805 1.00 98.50 252 ALA A N 1
ATOM 2063 C CA . ALA A 1 252 ? -18.018 -2.412 35.043 1.00 98.50 252 ALA A CA 1
ATOM 2064 C C . ALA A 1 252 ? -19.506 -2.014 35.137 1.00 98.50 252 ALA A C 1
ATOM 2066 O O . ALA A 1 252 ? -20.065 -1.981 36.239 1.00 98.50 252 ALA A O 1
ATOM 2067 N N . ILE A 1 253 ? -20.160 -1.703 34.011 1.00 98.25 253 ILE A N 1
ATOM 2068 C CA . ILE A 1 253 ? -21.613 -1.466 33.953 1.00 98.25 253 ILE A CA 1
ATOM 2069 C C . ILE A 1 253 ? -22.367 -2.756 34.299 1.00 98.25 253 ILE A C 1
ATOM 2071 O O . ILE A 1 253 ? -23.233 -2.736 35.178 1.00 98.25 253 ILE A O 1
ATOM 2075 N N . ALA A 1 254 ? -21.993 -3.883 33.688 1.00 97.56 254 ALA A N 1
ATOM 2076 C CA . ALA A 1 254 ? -22.611 -5.184 33.950 1.00 97.56 254 ALA A CA 1
ATOM 2077 C C . ALA A 1 254 ? -22.457 -5.626 35.421 1.00 97.56 254 ALA A C 1
ATOM 2079 O O . ALA A 1 254 ? -23.411 -6.101 36.048 1.00 97.56 254 ALA A O 1
ATOM 2080 N N . ASP A 1 255 ? -21.289 -5.392 36.018 1.00 98.00 255 ASP A N 1
ATOM 2081 C CA . ASP A 1 255 ? -21.033 -5.647 37.437 1.00 98.00 255 ASP A CA 1
ATOM 2082 C C . ASP A 1 255 ? -21.931 -4.813 38.358 1.00 98.00 255 ASP A C 1
ATOM 2084 O O . ASP A 1 255 ? -22.437 -5.303 39.375 1.00 98.00 255 ASP A O 1
ATOM 2088 N N . LYS A 1 256 ? -22.129 -3.530 38.030 1.00 97.31 256 LYS A N 1
ATOM 2089 C CA . LYS A 1 256 ? -23.021 -2.641 38.790 1.00 97.31 256 LYS A CA 1
ATOM 2090 C C . LYS A 1 256 ? -24.469 -3.108 38.689 1.00 97.31 256 LYS A C 1
ATOM 2092 O O . LYS A 1 256 ? -25.139 -3.176 39.721 1.00 97.31 256 LYS A O 1
ATOM 2097 N N . LEU A 1 257 ? -24.924 -3.494 37.495 1.00 96.81 257 LEU A N 1
ATOM 2098 C CA . LEU A 1 257 ? -26.261 -4.053 37.295 1.00 96.81 257 LEU A CA 1
ATOM 2099 C C . LEU A 1 257 ? -26.469 -5.326 38.119 1.00 96.81 257 LEU A C 1
ATOM 2101 O O . LEU A 1 257 ? -27.475 -5.457 38.815 1.00 96.81 257 LEU A O 1
ATOM 2105 N N . THR A 1 258 ? -25.487 -6.228 38.116 1.00 96.44 258 THR A N 1
ATOM 2106 C CA . THR A 1 258 ? -25.521 -7.469 38.903 1.00 96.44 258 THR A CA 1
ATOM 2107 C C . THR A 1 258 ? -25.669 -7.180 40.401 1.00 96.44 258 THR A C 1
ATOM 2109 O O . THR A 1 258 ? -26.491 -7.795 41.085 1.00 96.44 258 THR A O 1
ATOM 2112 N N . LYS A 1 259 ? -24.928 -6.190 40.917 1.00 96.38 259 LYS A N 1
ATOM 2113 C CA . LYS A 1 259 ? -25.008 -5.759 42.323 1.00 96.38 259 LYS A CA 1
ATOM 2114 C C . LYS A 1 259 ? -26.364 -5.133 42.668 1.00 96.38 259 LYS A C 1
ATOM 2116 O O . LYS A 1 259 ? -26.898 -5.430 43.734 1.00 96.38 259 LYS A O 1
ATOM 2121 N N . GLU A 1 260 ? -26.938 -4.301 41.798 1.00 94.44 260 GLU A N 1
ATOM 2122 C CA . GLU A 1 260 ? -28.281 -3.726 42.000 1.00 94.44 260 GLU A CA 1
ATOM 2123 C C . GLU A 1 260 ? -29.390 -4.787 41.919 1.00 94.44 260 GLU A C 1
ATOM 2125 O O . GLU A 1 260 ? -30.314 -4.799 42.735 1.00 94.44 260 GLU A O 1
ATOM 2130 N N . CYS A 1 261 ? -29.265 -5.751 41.007 1.00 93.69 261 CYS A N 1
ATOM 2131 C CA . CYS A 1 261 ? -30.183 -6.883 40.913 1.00 93.69 261 CYS A CA 1
ATOM 2132 C C . CYS A 1 261 ? -30.197 -7.711 42.212 1.00 93.69 261 CYS A C 1
ATOM 2134 O O . CYS A 1 261 ? -31.268 -8.030 42.739 1.00 93.69 261 CYS A O 1
ATOM 2136 N N . ALA A 1 262 ? -29.024 -7.975 42.801 1.00 93.31 262 ALA A N 1
ATOM 2137 C CA . ALA A 1 262 ? -28.903 -8.695 44.071 1.00 93.31 262 ALA A CA 1
ATOM 2138 C C . ALA A 1 262 ? -29.584 -7.975 45.254 1.00 93.31 262 ALA A C 1
ATOM 2140 O O . ALA A 1 262 ? -30.102 -8.635 46.157 1.00 93.31 262 ALA A O 1
ATOM 2141 N N . LYS A 1 263 ? -29.659 -6.635 45.232 1.00 93.62 263 LYS A N 1
ATOM 2142 C CA . LYS A 1 263 ? -30.402 -5.834 46.228 1.00 93.62 263 LYS A CA 1
ATOM 2143 C C . LYS A 1 263 ? -31.921 -5.940 46.071 1.00 93.62 263 LYS A C 1
ATOM 2145 O O . LYS A 1 263 ? -32.664 -5.564 46.973 1.00 93.62 263 LYS A O 1
ATOM 2150 N N . GLY A 1 264 ? -32.396 -6.475 44.946 1.00 89.31 264 GLY A N 1
ATOM 2151 C CA . GLY A 1 264 ? -33.813 -6.592 44.628 1.00 89.31 264 GLY A CA 1
ATOM 2152 C C . GLY A 1 264 ? -34.435 -5.322 44.048 1.00 89.31 264 GLY A C 1
ATOM 2153 O O . GLY A 1 264 ? -35.661 -5.268 43.975 1.00 89.31 264 GLY A O 1
ATOM 2154 N N . THR A 1 265 ? -33.622 -4.348 43.615 1.00 86.81 265 THR A N 1
ATOM 2155 C CA . THR A 1 265 ? -34.060 -3.057 43.046 1.00 86.81 265 THR A CA 1
ATOM 2156 C C . THR A 1 265 ? -35.056 -3.239 41.894 1.00 86.81 265 THR A C 1
ATOM 2158 O O . THR A 1 265 ? -36.031 -2.500 41.797 1.00 86.81 265 THR A O 1
ATOM 2161 N N . TYR A 1 266 ? -34.869 -4.282 41.080 1.00 88.88 266 TYR A N 1
ATOM 2162 C CA . TYR A 1 266 ? -35.665 -4.549 39.875 1.00 88.88 266 TYR A CA 1
ATOM 2163 C C . TYR A 1 266 ? -36.702 -5.676 40.044 1.00 88.88 266 TYR A C 1
ATOM 2165 O O . TYR A 1 266 ? -37.229 -6.204 39.067 1.00 88.88 266 TYR A O 1
ATOM 2173 N N . LYS A 1 267 ? -37.012 -6.102 41.280 1.00 86.56 267 LYS A N 1
ATOM 2174 C CA . LYS A 1 267 ? -38.013 -7.160 41.503 1.00 86.56 267 LYS A CA 1
ATOM 2175 C C . LYS A 1 267 ? -39.426 -6.643 41.233 1.00 86.56 267 LYS A C 1
ATOM 2177 O O . LYS A 1 267 ? -39.902 -5.723 41.896 1.00 86.56 267 LYS A O 1
ATOM 2182 N N . VAL A 1 268 ? -40.146 -7.321 40.341 1.00 84.44 268 VAL A N 1
ATOM 2183 C CA . VAL A 1 268 ? -41.571 -7.063 40.098 1.00 84.44 268 VAL A CA 1
ATOM 2184 C C . VAL A 1 268 ? -42.372 -7.327 41.377 1.00 84.44 268 VAL A C 1
ATOM 2186 O O . VAL A 1 268 ? -42.334 -8.427 41.941 1.00 84.44 268 VAL A O 1
ATOM 2189 N N . LYS A 1 269 ? -43.127 -6.321 41.837 1.00 76.81 269 LYS A N 1
ATOM 2190 C CA . LYS A 1 269 ? -44.075 -6.481 42.947 1.00 76.81 269 LYS A CA 1
ATOM 2191 C C . LYS A 1 269 ? -45.151 -7.483 42.532 1.00 76.81 269 LYS A C 1
ATOM 2193 O O . LYS A 1 269 ? -45.967 -7.195 41.662 1.00 76.81 269 LYS A O 1
ATOM 2198 N N . ARG A 1 270 ? -45.180 -8.652 43.177 1.00 76.31 270 ARG A N 1
ATOM 2199 C CA . ARG A 1 270 ? -46.276 -9.615 43.018 1.00 76.31 270 ARG A CA 1
ATOM 2200 C C . ARG A 1 270 ? -47.509 -9.052 43.719 1.00 76.31 270 ARG A C 1
ATOM 2202 O O . ARG A 1 270 ? -47.598 -9.099 44.944 1.00 76.31 270 ARG A O 1
ATOM 2209 N N . THR A 1 271 ? -48.442 -8.489 42.961 1.00 65.25 271 THR A N 1
ATOM 2210 C CA . THR A 1 271 ? -49.788 -8.226 43.471 1.00 65.25 271 THR A CA 1
ATOM 2211 C C . THR A 1 271 ? -50.481 -9.568 43.706 1.00 65.25 271 THR A C 1
ATOM 2213 O O . THR A 1 271 ? -50.330 -10.506 42.922 1.00 65.25 271 THR A O 1
ATOM 2216 N N . ALA A 1 272 ? -51.181 -9.697 44.837 1.00 64.19 272 ALA A N 1
ATOM 2217 C CA . ALA A 1 272 ? -51.981 -10.883 45.127 1.00 64.19 272 ALA A CA 1
ATOM 2218 C C . ALA A 1 272 ? -52.948 -11.141 43.959 1.00 64.19 272 ALA A C 1
ATOM 2220 O O . ALA A 1 272 ? -53.489 -10.185 43.399 1.00 64.19 272 ALA A O 1
ATOM 2221 N N . ALA A 1 273 ? -53.124 -12.416 43.594 1.00 69.25 273 ALA A N 1
ATOM 2222 C CA . ALA A 1 273 ? -53.967 -12.846 42.481 1.00 69.25 273 ALA A CA 1
ATOM 2223 C C . ALA A 1 273 ? -55.316 -12.098 42.475 1.00 69.25 273 ALA A C 1
ATOM 2225 O O . ALA A 1 273 ? -55.868 -11.861 43.559 1.00 69.25 273 ALA A O 1
ATOM 2226 N N . PRO A 1 274 ? -55.869 -11.739 41.297 1.00 66.06 274 PRO A N 1
ATOM 2227 C CA . PRO A 1 274 ? -57.207 -11.167 41.238 1.00 66.06 274 PRO A CA 1
ATOM 2228 C C . PRO A 1 274 ? -58.148 -12.125 41.971 1.00 66.06 274 PRO A C 1
ATOM 2230 O O . PRO A 1 274 ? -58.199 -13.311 41.634 1.00 66.06 274 PRO A O 1
ATOM 2233 N N . ARG A 1 275 ? -58.832 -11.650 43.023 1.00 63.84 275 ARG A N 1
ATOM 2234 C CA . ARG A 1 275 ? -59.821 -12.481 43.724 1.00 63.84 275 ARG A CA 1
ATOM 2235 C C . ARG A 1 275 ? -60.815 -12.994 42.678 1.00 63.84 275 ARG A C 1
ATOM 2237 O O . ARG A 1 275 ? -61.232 -12.195 41.835 1.00 63.84 275 ARG A O 1
ATOM 2244 N N . PRO A 1 276 ? -61.208 -14.278 42.718 1.00 60.28 276 PRO A N 1
ATOM 2245 C CA . PRO A 1 276 ? -62.275 -14.743 41.853 1.00 60.28 276 PRO A CA 1
ATOM 2246 C C . PRO A 1 276 ? -63.508 -13.888 42.146 1.00 60.28 276 PRO A C 1
ATOM 2248 O O . PRO A 1 276 ? -63.852 -13.688 43.313 1.00 60.28 276 PRO A O 1
ATOM 2251 N N . LEU A 1 277 ? -64.127 -13.339 41.096 1.00 55.22 277 LEU A N 1
ATOM 2252 C CA . LEU A 1 277 ? -65.424 -12.674 41.188 1.00 55.22 277 LEU A CA 1
ATOM 2253 C C . LEU A 1 277 ? -66.369 -13.618 41.938 1.00 55.22 277 LEU A C 1
ATOM 2255 O O . LEU A 1 277 ? -66.663 -14.713 41.457 1.00 55.22 277 LEU A O 1
ATOM 2259 N N . SER A 1 278 ? -66.777 -13.229 43.147 1.00 50.16 278 SER A N 1
ATOM 2260 C CA . SER A 1 278 ? -67.755 -13.985 43.918 1.00 50.16 278 SER A CA 1
ATOM 2261 C C . SER A 1 278 ? -69.025 -14.105 43.087 1.00 50.16 278 SER A C 1
ATOM 2263 O O . SER A 1 278 ? -69.557 -13.092 42.632 1.00 50.16 278 SER A O 1
ATOM 2265 N N . SER A 1 279 ? -69.467 -15.346 42.902 1.00 49.72 279 SER A N 1
ATOM 2266 C CA . SER A 1 279 ? -70.746 -15.739 42.319 1.00 49.72 279 SER A CA 1
ATOM 2267 C C . SER A 1 279 ? -71.856 -14.764 42.712 1.00 49.72 279 SER A C 1
ATOM 2269 O O . SER A 1 279 ? -72.288 -14.748 43.863 1.00 49.72 279 SER A O 1
ATOM 2271 N N . VAL A 1 280 ? -72.320 -13.958 41.758 1.00 45.66 280 VAL A N 1
ATOM 2272 C CA . VAL A 1 280 ? -73.627 -13.314 41.879 1.00 45.66 280 VAL A CA 1
ATOM 2273 C C . VAL A 1 280 ? -74.639 -14.438 41.706 1.00 45.66 280 VAL A C 1
ATOM 2275 O O . VAL A 1 280 ? -74.761 -15.001 40.618 1.00 45.66 280 VAL A O 1
ATOM 2278 N N . GLU A 1 281 ? -75.295 -14.819 42.802 1.00 39.47 281 GLU A N 1
ATOM 2279 C CA . GLU A 1 281 ? -76.446 -15.716 42.778 1.00 39.47 281 GLU A CA 1
ATOM 2280 C C . GLU A 1 281 ? -77.470 -15.193 41.768 1.00 39.47 281 GLU A C 1
ATOM 2282 O O . GLU A 1 281 ? -78.014 -14.093 41.887 1.00 39.47 281 GLU A O 1
ATOM 2287 N N . ALA A 1 282 ? -77.695 -15.997 40.735 1.00 42.53 282 ALA A N 1
ATOM 2288 C CA . ALA A 1 282 ? -78.720 -15.770 39.743 1.00 42.53 282 ALA A CA 1
ATOM 2289 C C . ALA A 1 282 ? -80.085 -16.152 40.328 1.00 42.53 282 ALA A C 1
ATOM 2291 O O . ALA A 1 282 ? -80.468 -17.321 40.323 1.00 42.53 282 ALA A O 1
ATOM 2292 N N . SER A 1 283 ? -80.852 -15.155 40.759 1.00 37.78 283 SER A N 1
ATOM 2293 C CA . SER A 1 283 ? -82.310 -15.263 40.851 1.00 37.78 283 SER A CA 1
ATOM 2294 C C . SER A 1 283 ? -82.904 -14.933 39.473 1.00 37.78 283 SER A C 1
ATOM 2296 O O . SER A 1 283 ? -82.933 -13.781 39.051 1.00 37.78 283 SER A O 1
ATOM 2298 N N . SER A 1 284 ? -83.304 -15.973 38.740 1.00 36.78 284 SER A N 1
ATOM 2299 C CA . SER A 1 284 ? -83.977 -15.939 37.422 1.00 36.78 284 SER A CA 1
ATOM 2300 C C . SER A 1 284 ? -85.467 -15.524 37.538 1.00 36.78 284 SER A C 1
ATOM 2302 O O . SER A 1 284 ? -85.973 -15.465 38.657 1.00 36.78 284 SER A O 1
ATOM 2304 N N . PRO A 1 285 ? -86.279 -15.511 36.453 1.00 53.34 285 PRO A N 1
ATOM 2305 C CA . PRO A 1 285 ? -86.138 -14.893 35.112 1.00 53.34 285 PRO A CA 1
ATOM 2306 C C . PRO A 1 285 ? -87.452 -14.193 34.655 1.00 53.34 285 PRO A C 1
ATOM 2308 O O . PRO A 1 285 ? -88.495 -14.576 35.157 1.00 53.34 285 PRO A O 1
ATOM 2311 N N . GLN A 1 286 ? -87.470 -13.321 33.625 1.00 33.12 286 GLN A N 1
ATOM 2312 C CA . GLN A 1 286 ? -88.563 -13.278 32.611 1.00 33.12 286 GLN A CA 1
ATOM 2313 C C . GLN A 1 286 ? -88.103 -12.648 31.270 1.00 33.12 286 GLN A C 1
ATOM 2315 O O . GLN A 1 286 ? -87.680 -11.499 31.232 1.00 33.12 286 GLN A O 1
ATOM 2320 N N . ASN A 1 287 ? -88.178 -13.472 30.207 1.00 34.25 287 ASN A N 1
ATOM 2321 C CA . ASN A 1 287 ? -88.510 -13.239 28.781 1.00 34.25 287 ASN A CA 1
ATOM 2322 C C . ASN A 1 287 ? -88.563 -11.781 28.254 1.00 34.25 287 ASN A C 1
ATOM 2324 O O . ASN A 1 287 ? -89.202 -10.937 28.860 1.00 34.25 287 ASN A O 1
ATOM 2328 N N . THR A 1 288 ? -88.020 -11.422 27.079 1.00 32.31 288 THR A N 1
ATOM 2329 C CA . THR A 1 288 ? -88.326 -11.984 25.744 1.00 32.31 288 THR A CA 1
ATOM 2330 C C . THR A 1 288 ? -87.259 -11.645 24.673 1.00 32.31 288 THR A C 1
ATOM 2332 O O . THR A 1 288 ? -86.831 -10.502 24.559 1.00 32.31 288 THR A O 1
ATOM 2335 N N . THR A 1 289 ? -86.924 -12.642 23.842 1.00 36.19 289 THR A N 1
ATOM 2336 C CA . THR A 1 289 ? -86.728 -12.600 22.367 1.00 36.19 289 THR A CA 1
ATOM 2337 C C . THR A 1 289 ? -85.954 -11.444 21.701 1.00 36.19 289 THR A C 1
ATOM 2339 O O . THR A 1 289 ? -86.495 -10.363 21.497 1.00 36.19 289 THR A O 1
ATOM 2342 N N . ASN A 1 290 ? -84.758 -11.734 21.173 1.00 33.91 290 ASN A N 1
ATOM 2343 C CA . ASN A 1 290 ? -84.490 -11.928 19.730 1.00 33.91 290 ASN A CA 1
ATOM 2344 C C . ASN A 1 290 ? -82.989 -11.767 19.424 1.00 33.91 290 ASN A C 1
ATOM 2346 O O . ASN A 1 290 ? -82.384 -10.733 19.685 1.00 33.91 290 ASN A O 1
ATOM 2350 N N . SER A 1 291 ? -82.405 -12.808 18.830 1.00 37.81 291 SER A N 1
ATOM 2351 C CA . SER A 1 291 ? -81.113 -12.776 18.129 1.00 37.81 291 SER A CA 1
ATOM 2352 C C . SER A 1 291 ? -81.365 -12.408 16.648 1.00 37.81 291 SER A C 1
ATOM 2354 O O . SER A 1 291 ? -82.483 -12.642 16.182 1.00 37.81 291 SER A O 1
ATOM 2356 N N . PRO A 1 292 ? -80.386 -11.877 15.882 1.00 44.84 292 PRO A N 1
ATOM 2357 C CA . PRO A 1 292 ? -79.296 -12.741 15.431 1.00 44.84 292 PRO A CA 1
ATOM 2358 C C . PRO A 1 292 ? -77.886 -12.121 15.364 1.00 44.84 292 PRO A C 1
ATOM 2360 O O . PRO A 1 292 ? -77.667 -10.955 15.056 1.00 44.84 292 PRO A O 1
ATOM 2363 N N . SER A 1 293 ? -76.944 -13.032 15.605 1.00 39.97 293 SER A N 1
ATOM 2364 C CA . SER A 1 293 ? -75.534 -13.119 15.210 1.00 39.97 293 SER A CA 1
ATOM 2365 C C . SER A 1 293 ? -75.051 -12.236 14.045 1.00 39.97 293 SER A C 1
ATOM 2367 O O . SER A 1 293 ? -75.526 -12.375 12.919 1.00 39.97 293 SER A O 1
ATOM 2369 N N . ILE A 1 294 ? -73.986 -11.457 14.288 1.00 36.47 294 ILE A N 1
ATOM 2370 C CA . ILE A 1 294 ? -73.027 -11.021 13.260 1.00 36.47 294 ILE A CA 1
ATOM 2371 C C . ILE A 1 294 ? -71.604 -11.178 13.818 1.00 36.47 294 ILE A C 1
ATOM 2373 O O . ILE A 1 294 ? -71.196 -10.494 14.754 1.00 36.47 294 ILE A O 1
ATOM 2377 N N . ARG A 1 295 ? -70.845 -12.092 13.211 1.00 41.81 295 ARG A N 1
ATOM 2378 C CA . ARG A 1 295 ? -69.388 -12.240 13.329 1.00 41.81 295 ARG A CA 1
ATOM 2379 C C . ARG A 1 295 ? -68.723 -11.389 12.242 1.00 41.81 295 ARG A C 1
ATOM 2381 O O . ARG A 1 295 ? -69.107 -11.546 11.084 1.00 41.81 295 ARG A O 1
ATOM 2388 N N . PRO A 1 296 ? -67.652 -10.636 12.540 1.00 39.62 296 PRO A N 1
ATOM 2389 C CA . PRO A 1 296 ? -66.672 -10.272 11.530 1.00 39.62 296 PRO A CA 1
ATOM 2390 C C . PRO A 1 296 ? -65.380 -11.071 11.722 1.00 39.62 296 PRO A C 1
ATOM 2392 O O . PRO A 1 296 ? -64.718 -11.023 12.756 1.00 39.62 296 PRO A O 1
ATOM 2395 N N . THR A 1 297 ? -65.043 -11.820 10.678 1.00 36.81 297 THR A N 1
ATOM 2396 C CA . THR A 1 297 ? -63.718 -12.381 10.413 1.00 36.81 297 THR A CA 1
ATOM 2397 C C . THR A 1 297 ? -62.805 -11.236 9.974 1.00 36.81 297 THR A C 1
ATOM 2399 O O . THR A 1 297 ? -63.121 -10.565 8.994 1.00 36.81 297 THR A O 1
ATOM 2402 N N . ILE A 1 298 ? -61.687 -11.011 10.668 1.00 38.78 298 ILE A N 1
ATOM 2403 C CA . ILE A 1 298 ? -60.627 -10.109 10.199 1.00 38.78 298 ILE A CA 1
ATOM 2404 C C . ILE A 1 298 ? -59.494 -10.966 9.642 1.00 38.78 298 ILE A C 1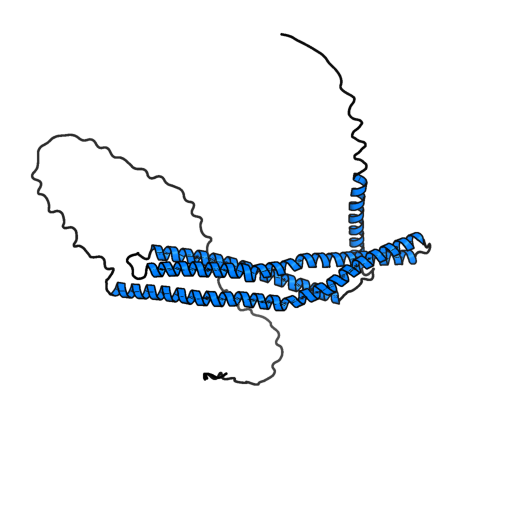
ATOM 2406 O O . ILE A 1 298 ? -58.826 -11.702 10.367 1.00 38.78 298 ILE A O 1
ATOM 2410 N N . SER A 1 299 ? -59.327 -10.873 8.328 1.00 35.56 299 SER A N 1
ATOM 2411 C CA . SER A 1 299 ? -58.197 -11.388 7.565 1.00 35.56 299 SER A CA 1
ATOM 2412 C C . SER A 1 299 ? -56.987 -10.469 7.751 1.00 35.56 299 SER A C 1
ATOM 2414 O O . SER A 1 299 ? -57.095 -9.261 7.552 1.00 35.56 299 SER A O 1
ATOM 2416 N N . ALA A 1 300 ? -55.834 -11.037 8.104 1.00 37.94 300 ALA A N 1
ATOM 2417 C CA . ALA A 1 300 ? -54.547 -10.344 8.079 1.00 37.94 300 ALA A CA 1
ATOM 2418 C C . ALA A 1 300 ? -53.918 -10.428 6.670 1.00 37.94 300 ALA A C 1
ATOM 2420 O O . ALA A 1 300 ? -54.018 -11.484 6.036 1.00 37.94 300 ALA A O 1
ATOM 2421 N N . PRO A 1 301 ? -53.255 -9.372 6.165 1.00 40.00 301 PRO A N 1
ATOM 2422 C CA . PRO A 1 301 ? -52.473 -9.459 4.940 1.00 40.00 301 PRO A CA 1
ATOM 2423 C C . PRO A 1 301 ? -51.082 -10.044 5.227 1.00 40.00 301 PRO A C 1
ATOM 2425 O O . PRO A 1 301 ? -50.364 -9.593 6.117 1.00 40.00 301 PRO A O 1
ATOM 2428 N N . VAL A 1 302 ? -50.699 -11.044 4.434 1.00 35.00 302 VAL A N 1
ATOM 2429 C CA . VAL A 1 302 ? -49.338 -11.586 4.350 1.00 35.00 302 VAL A CA 1
ATOM 2430 C C . VAL A 1 302 ? -48.504 -10.638 3.490 1.00 35.00 302 VAL A C 1
ATOM 2432 O O . VAL A 1 302 ? -48.755 -10.514 2.292 1.00 35.00 302 VAL A O 1
ATOM 2435 N N . ALA A 1 303 ? -47.510 -9.980 4.085 1.00 36.56 303 ALA A N 1
ATOM 2436 C CA . ALA A 1 303 ? -46.445 -9.301 3.354 1.00 36.56 303 ALA A CA 1
ATOM 2437 C C . ALA A 1 303 ? -45.218 -10.221 3.304 1.00 36.56 303 ALA A C 1
ATOM 2439 O O . ALA A 1 303 ? -44.679 -10.622 4.334 1.00 36.56 303 ALA A O 1
ATOM 2440 N N . GLN A 1 304 ? -44.812 -10.585 2.089 1.00 36.78 304 GLN A N 1
ATOM 2441 C CA . GLN A 1 304 ? -43.606 -11.356 1.807 1.00 36.78 304 GLN A CA 1
ATOM 2442 C C . GLN A 1 304 ? -42.367 -10.490 2.072 1.00 36.78 304 GLN A C 1
ATOM 2444 O O . GLN A 1 304 ? -42.133 -9.531 1.341 1.00 36.78 304 GLN A O 1
ATOM 2449 N N . ASN A 1 305 ? -41.542 -10.868 3.048 1.00 33.91 305 ASN A N 1
ATOM 2450 C CA . ASN A 1 305 ? -40.134 -10.482 3.079 1.00 33.91 305 ASN A CA 1
ATOM 2451 C C . ASN A 1 305 ? -39.296 -11.715 2.739 1.00 33.91 305 ASN A C 1
ATOM 2453 O O . ASN A 1 305 ? -39.464 -12.779 3.328 1.00 33.91 305 ASN A O 1
ATOM 2457 N N . LYS A 1 306 ? -38.437 -11.567 1.728 1.00 36.75 306 LYS A N 1
ATOM 2458 C CA . LYS A 1 306 ? -37.437 -12.558 1.335 1.00 36.75 306 LYS A CA 1
ATOM 2459 C C . LYS A 1 306 ? -36.416 -12.689 2.465 1.00 36.75 306 LYS A C 1
ATOM 2461 O O . LYS A 1 306 ? -35.694 -11.736 2.735 1.00 36.75 306 LYS A O 1
ATOM 2466 N N . GLU A 1 307 ? -36.343 -13.863 3.080 1.00 33.84 307 GLU A N 1
ATOM 2467 C CA . GLU A 1 307 ? -35.170 -14.292 3.839 1.00 33.84 307 GLU A CA 1
ATOM 2468 C C . GLU A 1 307 ? -33.996 -14.450 2.867 1.00 33.84 307 GLU A C 1
ATOM 2470 O O . GLU A 1 307 ? -33.999 -15.313 1.986 1.00 33.84 307 GLU A O 1
ATOM 2475 N N . GLU A 1 308 ? -32.992 -13.591 3.005 1.00 38.16 308 GLU A N 1
ATOM 2476 C CA . GLU A 1 308 ? -31.679 -13.813 2.418 1.00 38.16 308 GLU A CA 1
ATOM 2477 C C . GLU A 1 308 ? -30.948 -14.800 3.332 1.00 38.16 308 GLU A C 1
ATOM 2479 O O . GLU A 1 308 ? -30.410 -14.449 4.379 1.00 38.16 308 GLU A O 1
ATOM 2484 N N . THR A 1 309 ? -31.017 -16.079 2.969 1.00 38.16 309 THR A N 1
ATOM 2485 C CA . THR A 1 309 ? -30.302 -17.162 3.642 1.00 38.16 309 THR A CA 1
ATOM 2486 C C . THR A 1 309 ? -28.808 -16.846 3.667 1.00 38.16 309 THR A C 1
ATOM 2488 O O . THR A 1 309 ? -28.153 -16.827 2.620 1.00 38.16 309 THR A O 1
ATOM 2491 N N . GLY A 1 310 ? -28.273 -16.609 4.865 1.00 36.00 310 GLY A N 1
ATOM 2492 C CA . GLY A 1 310 ? -26.838 -16.533 5.109 1.00 36.00 310 GLY A CA 1
ATOM 2493 C C . GLY A 1 310 ? -26.134 -17.791 4.596 1.00 36.00 310 GLY A C 1
ATOM 2494 O O . GLY A 1 310 ? -26.653 -18.904 4.703 1.00 36.00 310 GLY A O 1
ATOM 2495 N N . ARG A 1 311 ? -24.954 -17.609 3.996 1.00 43.44 311 ARG A N 1
ATOM 2496 C CA . ARG A 1 311 ? -24.091 -18.723 3.582 1.00 43.44 311 ARG A CA 1
ATOM 2497 C C . ARG A 1 311 ? -23.755 -19.606 4.794 1.00 43.44 311 ARG A C 1
ATOM 2499 O O . ARG A 1 311 ? -23.489 -19.048 5.859 1.00 43.44 311 ARG A O 1
ATOM 2506 N N . PRO A 1 312 ? -23.689 -20.941 4.643 1.00 36.28 312 PRO A N 1
ATOM 2507 C CA . PRO A 1 312 ? -23.236 -21.809 5.721 1.00 36.28 312 PRO A CA 1
ATOM 2508 C C . PRO A 1 312 ? -21.776 -21.500 6.061 1.00 36.28 312 PRO A C 1
ATOM 2510 O O . PRO A 1 312 ? -20.957 -21.276 5.167 1.00 36.28 312 PRO A O 1
ATOM 2513 N N . TYR A 1 313 ? -21.469 -21.483 7.354 1.00 44.09 313 TYR A N 1
ATOM 2514 C CA . TYR A 1 313 ? -20.110 -21.443 7.880 1.00 44.09 313 TYR A CA 1
ATOM 2515 C C . TYR A 1 313 ? -19.413 -22.763 7.506 1.00 44.09 313 TYR A C 1
ATOM 2517 O O . TYR A 1 313 ? -19.899 -23.826 7.884 1.00 44.09 313 TYR A O 1
ATOM 2525 N N . GLU A 1 314 ? -18.320 -22.716 6.738 1.00 48.56 314 GLU A N 1
ATOM 2526 C CA . GLU A 1 314 ? -17.428 -23.874 6.596 1.00 48.56 314 GLU A CA 1
ATOM 2527 C C . GLU A 1 314 ? -16.514 -23.915 7.823 1.00 48.56 314 GLU A C 1
ATOM 2529 O O . GLU A 1 314 ? -15.728 -22.998 8.072 1.00 48.56 314 GLU A O 1
ATOM 2534 N N . GLU A 1 315 ? -16.667 -24.970 8.615 1.00 38.38 315 GLU A N 1
ATOM 2535 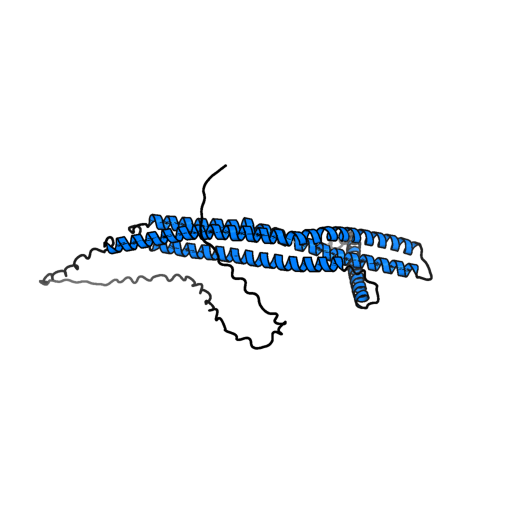C CA . GLU A 1 315 ? -15.793 -25.303 9.732 1.00 38.38 315 GLU A CA 1
ATOM 2536 C C . GLU A 1 315 ? -14.399 -25.643 9.178 1.00 38.38 315 GLU A C 1
ATOM 2538 O O . GLU A 1 315 ? -14.252 -26.504 8.309 1.00 38.38 315 GLU A O 1
ATOM 2543 N N . ILE A 1 316 ? -13.365 -24.927 9.626 1.00 44.50 316 ILE A N 1
ATOM 2544 C CA . ILE A 1 316 ? -11.983 -25.220 9.233 1.00 44.50 316 ILE A CA 1
ATOM 2545 C C . ILE A 1 316 ? -11.521 -26.420 10.061 1.00 44.50 316 ILE A C 1
ATOM 2547 O O . ILE A 1 316 ? -11.079 -26.266 11.200 1.00 44.50 316 ILE A O 1
ATOM 2551 N N . GLU A 1 317 ? -11.619 -27.618 9.488 1.00 37.56 317 GLU A N 1
ATOM 2552 C CA . GLU A 1 317 ? -10.974 -28.809 10.037 1.00 37.56 317 GLU A CA 1
ATOM 2553 C C . GLU A 1 317 ? -9.452 -28.692 9.870 1.00 37.56 317 GLU A C 1
ATOM 2555 O O . GLU A 1 317 ? -8.913 -28.660 8.760 1.00 37.56 317 GLU A O 1
ATOM 2560 N N . PHE A 1 318 ? -8.731 -28.637 10.989 1.00 34.94 318 PHE A N 1
ATOM 2561 C CA . PHE A 1 318 ? -7.283 -28.806 10.990 1.00 34.94 318 PHE A CA 1
ATOM 2562 C C . PHE A 1 318 ? -6.964 -30.300 10.844 1.00 34.94 318 PHE A C 1
ATOM 2564 O O . PHE A 1 318 ? -6.942 -31.040 11.825 1.00 34.94 318 PHE A O 1
ATOM 2571 N N . GLU A 1 319 ? -6.714 -30.759 9.615 1.00 36.84 319 GLU A N 1
ATOM 2572 C CA . GLU A 1 319 ? -6.107 -32.075 9.395 1.00 36.84 319 GLU A CA 1
ATOM 2573 C C . GLU A 1 319 ? -4.653 -32.073 9.902 1.00 36.84 319 GLU A C 1
ATOM 2575 O O . GLU A 1 319 ? -3.760 -31.487 9.281 1.00 36.84 319 GLU A O 1
ATOM 2580 N N . ASP A 1 320 ? -4.391 -32.808 10.986 1.00 42.84 320 ASP A N 1
ATOM 2581 C CA . ASP A 1 320 ? -3.046 -33.218 11.402 1.00 42.84 320 ASP A CA 1
ATOM 2582 C C . ASP A 1 320 ? -2.457 -34.212 10.384 1.00 42.84 320 ASP A C 1
ATOM 2584 O O . ASP A 1 320 ? -2.418 -35.433 10.575 1.00 42.84 320 ASP A O 1
ATOM 2588 N N . LYS A 1 321 ? -1.962 -33.698 9.256 1.00 34.59 321 LYS A N 1
ATOM 2589 C CA . LYS A 1 321 ? -1.156 -34.494 8.328 1.00 34.59 321 LYS A CA 1
ATOM 2590 C C . LYS A 1 321 ? 0.260 -34.649 8.876 1.00 34.59 321 LYS A C 1
ATOM 2592 O O . LYS A 1 321 ? 1.122 -33.792 8.695 1.00 34.59 321 LYS A O 1
ATOM 2597 N N . LYS A 1 322 ? 0.526 -35.816 9.476 1.00 38.84 322 LYS A N 1
ATOM 2598 C CA . LYS A 1 322 ? 1.883 -36.365 9.622 1.00 38.84 322 LYS A CA 1
ATOM 2599 C C . LYS A 1 322 ? 2.527 -36.473 8.236 1.00 38.84 322 LYS A C 1
ATOM 2601 O O . LYS A 1 322 ? 2.277 -37.423 7.497 1.00 38.84 322 LYS A O 1
ATOM 2606 N N . VAL A 1 323 ? 3.371 -35.505 7.889 1.00 32.44 323 VAL A N 1
ATOM 2607 C CA . VAL A 1 323 ? 4.252 -35.593 6.721 1.00 32.44 323 VAL A CA 1
ATOM 2608 C C . VAL A 1 323 ? 5.404 -36.531 7.064 1.00 32.44 323 VAL A C 1
ATOM 2610 O O . VAL A 1 323 ? 6.264 -36.225 7.886 1.00 32.44 323 VAL A O 1
ATOM 2613 N N . ASN A 1 324 ? 5.394 -37.692 6.420 1.00 32.19 324 ASN A N 1
ATOM 2614 C CA . ASN A 1 324 ? 6.484 -38.652 6.411 1.00 32.19 324 ASN A CA 1
ATOM 2615 C C . ASN A 1 324 ? 7.325 -38.400 5.147 1.00 32.19 324 ASN A C 1
ATOM 2617 O O . ASN A 1 324 ? 6.788 -38.486 4.044 1.00 32.19 324 ASN A O 1
ATOM 2621 N N . GLY A 1 325 ? 8.628 -38.137 5.296 1.00 29.94 325 GLY A N 1
ATOM 2622 C CA . GLY A 1 325 ? 9.608 -38.374 4.227 1.00 29.94 325 GLY A CA 1
ATOM 2623 C C . GLY A 1 325 ? 10.465 -37.189 3.767 1.00 29.94 325 GLY A C 1
ATOM 2624 O O . GLY A 1 325 ? 10.055 -36.400 2.927 1.00 29.94 325 GLY A O 1
ATOM 2625 N N . ASN A 1 326 ? 11.720 -37.226 4.226 1.00 31.88 326 ASN A N 1
ATOM 2626 C CA . ASN A 1 326 ? 12.957 -36.729 3.607 1.00 31.88 326 ASN A CA 1
ATOM 2627 C C . ASN A 1 326 ? 13.224 -35.218 3.537 1.00 31.88 326 ASN A C 1
ATOM 2629 O O . ASN A 1 326 ? 13.081 -34.577 2.500 1.00 31.88 326 ASN A O 1
ATOM 2633 N N . VAL A 1 327 ? 13.836 -34.714 4.613 1.00 29.48 327 VAL A N 1
ATOM 2634 C CA . VAL A 1 327 ? 14.772 -33.585 4.548 1.00 29.48 327 VAL A CA 1
ATOM 2635 C C . VAL A 1 327 ? 16.162 -34.096 4.928 1.00 29.48 327 VAL A C 1
ATOM 2637 O O . VAL A 1 327 ? 16.380 -34.587 6.035 1.00 29.48 327 VAL A O 1
ATOM 2640 N N . SER A 1 328 ? 17.090 -34.009 3.977 1.00 32.66 328 SER A N 1
ATOM 2641 C CA . SER A 1 328 ? 18.513 -34.292 4.156 1.00 32.66 328 SER A CA 1
ATOM 2642 C C . SER A 1 328 ? 19.118 -33.362 5.214 1.00 32.66 328 SER A C 1
ATOM 2644 O O . SER A 1 328 ? 18.995 -32.142 5.119 1.00 32.66 328 SER A O 1
ATOM 2646 N N . GLN A 1 329 ? 19.775 -33.939 6.222 1.00 29.33 329 GLN A N 1
ATOM 2647 C CA . GLN A 1 329 ? 20.516 -33.208 7.255 1.00 29.33 329 GLN A CA 1
ATOM 2648 C C . GLN A 1 329 ? 21.763 -32.513 6.681 1.00 29.33 329 GLN A C 1
ATOM 2650 O O . GLN A 1 329 ? 22.488 -33.139 5.904 1.00 29.33 329 GLN A O 1
ATOM 2655 N N . PRO A 1 330 ? 22.129 -31.314 7.170 1.00 28.66 330 PRO A N 1
ATOM 2656 C CA . PRO A 1 330 ? 23.518 -30.916 7.300 1.00 28.66 330 PRO A CA 1
ATOM 2657 C C . PRO A 1 330 ? 24.038 -31.181 8.725 1.00 28.66 330 PRO A C 1
ATOM 2659 O O . PRO A 1 330 ? 23.285 -31.303 9.692 1.00 28.66 330 PRO A O 1
ATOM 2662 N N . ALA A 1 331 ? 25.356 -31.330 8.807 1.00 29.75 331 ALA A N 1
ATOM 2663 C CA . ALA A 1 331 ? 26.119 -31.925 9.895 1.00 29.75 331 ALA A CA 1
ATOM 2664 C C . ALA A 1 331 ? 25.957 -31.262 11.277 1.00 29.75 331 ALA A C 1
ATOM 2666 O O . ALA A 1 331 ? 25.855 -30.045 11.413 1.00 29.75 331 ALA A O 1
ATOM 2667 N N . ARG A 1 332 ? 26.026 -32.105 12.316 1.00 28.69 332 ARG A N 1
ATOM 2668 C CA . ARG A 1 332 ? 26.184 -31.714 13.722 1.00 28.69 332 ARG A CA 1
ATOM 2669 C C . ARG A 1 332 ? 27.595 -31.174 13.969 1.00 28.69 332 ARG A C 1
ATOM 2671 O O . ARG A 1 332 ? 28.566 -31.878 13.704 1.00 28.69 332 ARG A O 1
ATOM 2678 N N . THR A 1 333 ? 27.694 -30.008 14.599 1.00 31.14 333 THR A N 1
ATOM 2679 C CA . THR A 1 333 ? 28.873 -29.596 15.373 1.00 31.14 333 THR A CA 1
ATOM 2680 C C . THR A 1 333 ? 28.441 -29.191 16.780 1.00 31.14 333 THR A C 1
ATOM 2682 O O . THR A 1 333 ? 27.403 -28.561 16.971 1.00 31.14 333 THR A O 1
ATOM 2685 N N . ASN A 1 334 ? 29.216 -29.651 17.758 1.00 30.23 334 ASN A N 1
ATOM 2686 C CA . ASN A 1 334 ? 28.927 -29.646 19.188 1.00 30.23 334 ASN A CA 1
ATOM 2687 C C . ASN A 1 334 ? 28.947 -28.247 19.829 1.00 30.23 334 ASN A C 1
ATOM 2689 O O . ASN A 1 334 ? 29.858 -27.473 19.571 1.00 30.23 334 ASN A O 1
ATOM 2693 N N . GLY A 1 335 ? 27.983 -28.026 20.730 1.00 29.33 335 GLY A N 1
ATOM 2694 C CA . GLY A 1 335 ? 28.159 -27.487 22.086 1.00 29.33 335 GLY A CA 1
ATOM 2695 C C . GLY A 1 335 ? 28.754 -26.091 22.290 1.00 29.33 335 GLY A C 1
ATOM 2696 O O . GLY A 1 335 ? 29.963 -25.947 22.273 1.00 29.33 335 GLY A O 1
ATOM 2697 N N . GLU A 1 336 ? 27.907 -25.143 22.704 1.00 28.22 336 GLU A N 1
ATOM 2698 C CA . GLU A 1 336 ? 28.123 -24.336 23.918 1.00 28.22 336 GLU A CA 1
ATOM 2699 C C . GLU A 1 336 ? 26.804 -23.661 24.338 1.00 28.22 336 GLU A C 1
ATOM 2701 O O . GLU A 1 336 ? 26.139 -22.987 23.553 1.00 28.22 336 GLU A O 1
ATOM 2706 N N . VAL A 1 337 ? 26.380 -23.909 25.579 1.00 32.34 337 VAL A N 1
ATOM 2707 C CA . VAL A 1 337 ? 25.170 -23.346 26.191 1.00 32.34 337 VAL A CA 1
ATOM 2708 C C . VAL A 1 337 ? 25.565 -22.049 26.889 1.00 32.34 337 VAL A C 1
ATOM 2710 O O . VAL A 1 337 ? 26.257 -22.101 27.904 1.00 32.34 337 VAL A O 1
ATOM 2713 N N . LEU A 1 338 ? 25.093 -20.899 26.402 1.00 29.86 338 LEU A N 1
ATOM 2714 C CA . LEU A 1 338 ? 25.126 -19.653 27.169 1.00 29.86 338 LEU A CA 1
ATOM 2715 C C . LEU A 1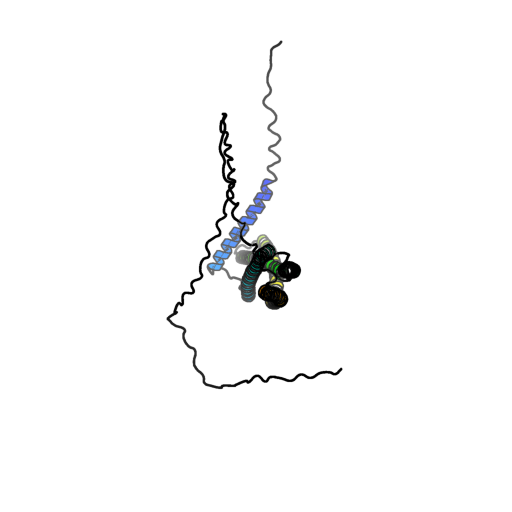 338 ? 23.715 -19.317 27.665 1.00 29.86 338 LEU A C 1
ATOM 2717 O O . LEU A 1 338 ? 22.820 -18.966 26.901 1.00 29.86 338 LEU A O 1
ATOM 2721 N N . SER A 1 339 ? 23.535 -19.474 28.974 1.00 31.67 339 SER A N 1
ATOM 2722 C CA . SER A 1 339 ? 22.350 -19.089 29.735 1.00 31.67 339 SER A CA 1
ATOM 2723 C C . SER A 1 339 ? 22.379 -17.582 29.990 1.00 31.67 339 SER A C 1
ATOM 2725 O O . SER A 1 339 ? 23.286 -17.094 30.662 1.00 31.67 339 SER A O 1
ATOM 2727 N N . THR A 1 340 ? 21.393 -16.835 29.494 1.00 31.69 340 THR A N 1
ATOM 2728 C CA . THR A 1 340 ? 21.180 -15.432 29.877 1.00 31.69 340 THR A CA 1
ATOM 2729 C C . THR A 1 340 ? 19.886 -15.300 30.674 1.00 31.69 340 THR A C 1
ATOM 2731 O O . THR A 1 340 ? 18.773 -15.318 30.153 1.00 31.69 340 THR A O 1
ATOM 2734 N N . LYS A 1 341 ? 20.065 -15.183 31.994 1.00 31.52 341 LYS A N 1
ATOM 2735 C CA . LYS A 1 341 ? 19.050 -14.746 32.955 1.00 31.52 341 LYS A CA 1
ATOM 2736 C C . LYS A 1 341 ? 18.718 -13.269 32.719 1.00 31.52 341 LYS A C 1
ATOM 2738 O O . LYS A 1 341 ? 19.619 -12.441 32.616 1.00 31.52 341 LYS A O 1
ATOM 2743 N N . ILE A 1 342 ? 17.428 -12.955 32.705 1.00 31.78 342 ILE A N 1
ATOM 2744 C CA . ILE A 1 342 ? 16.875 -11.595 32.728 1.00 31.78 342 ILE A CA 1
ATOM 2745 C C . ILE A 1 342 ? 16.926 -11.076 34.178 1.00 31.78 342 ILE A C 1
ATOM 2747 O O . ILE A 1 342 ? 16.365 -11.749 35.048 1.00 31.78 342 ILE A O 1
ATOM 2751 N N . PRO A 1 343 ? 17.528 -9.910 34.482 1.00 35.44 343 PRO A N 1
ATOM 2752 C CA . PRO A 1 343 ? 17.349 -9.259 35.774 1.00 35.44 343 PRO A CA 1
ATOM 2753 C C . PRO A 1 343 ? 16.219 -8.223 35.724 1.00 35.44 343 PRO A C 1
ATOM 2755 O O . PRO A 1 343 ? 16.156 -7.374 34.836 1.00 35.44 343 PRO A O 1
ATOM 2758 N N . GLN A 1 344 ? 15.340 -8.299 36.721 1.00 33.28 344 GLN A N 1
ATOM 2759 C CA . GLN A 1 344 ? 14.363 -7.273 37.067 1.00 33.28 344 GLN A CA 1
ATOM 2760 C C . GLN A 1 344 ? 15.014 -6.130 37.863 1.00 33.28 344 GLN A C 1
ATOM 2762 O O . GLN A 1 344 ? 15.822 -6.386 38.752 1.00 33.28 344 GLN A O 1
ATOM 2767 N N . GLY A 1 345 ? 14.514 -4.910 37.637 1.00 31.34 345 GLY A N 1
ATOM 2768 C CA . GLY A 1 345 ? 14.253 -3.928 38.696 1.00 31.34 345 GLY A CA 1
ATOM 2769 C C . GLY A 1 345 ? 15.285 -2.815 38.908 1.00 31.34 345 GLY A C 1
ATOM 2770 O O . GLY A 1 345 ? 16.440 -3.075 39.220 1.00 31.34 345 GLY A O 1
ATOM 2771 N N . GLY A 1 346 ? 14.812 -1.564 38.859 1.00 29.58 346 GLY A N 1
ATOM 2772 C CA . GLY A 1 346 ? 15.494 -0.417 39.468 1.00 29.58 346 GLY A CA 1
ATOM 2773 C C . GLY A 1 346 ? 15.217 0.907 38.763 1.00 29.58 346 GLY A C 1
ATOM 2774 O O . GLY A 1 346 ? 15.911 1.251 37.815 1.00 29.58 346 GLY A O 1
ATOM 2775 N N . GLY A 1 347 ? 14.208 1.649 39.226 1.00 32.34 347 GLY A N 1
ATOM 2776 C CA . GLY A 1 347 ? 13.992 3.036 38.814 1.00 32.34 347 GLY A CA 1
ATOM 2777 C C . GLY A 1 347 ? 15.035 3.986 39.403 1.00 32.34 347 GLY A C 1
ATOM 2778 O O . GLY A 1 347 ? 15.621 3.701 40.446 1.00 32.34 347 GLY A O 1
ATOM 2779 N N . LEU A 1 348 ? 15.221 5.136 38.756 1.00 33.66 348 LEU A N 1
ATOM 2780 C CA . LEU A 1 348 ? 15.851 6.315 39.345 1.00 33.66 348 LEU A CA 1
ATOM 2781 C C . LEU A 1 348 ? 15.379 7.578 38.620 1.00 33.66 348 LEU A C 1
ATOM 2783 O O . LEU A 1 348 ? 15.333 7.637 37.393 1.00 33.66 348 LEU A O 1
ATOM 2787 N N . ALA A 1 349 ? 14.984 8.544 39.442 1.00 36.69 349 ALA A N 1
ATOM 2788 C CA . ALA A 1 349 ? 14.533 9.880 39.102 1.00 36.69 349 ALA A CA 1
ATOM 2789 C C . ALA A 1 349 ? 15.704 10.841 38.814 1.00 36.69 349 ALA A C 1
ATOM 2791 O O . ALA A 1 349 ? 16.826 10.599 39.252 1.00 36.69 349 ALA A O 1
ATOM 2792 N N . ASP A 1 350 ? 15.360 11.943 38.140 1.00 37.12 350 ASP A N 1
ATOM 2793 C CA . ASP A 1 350 ? 15.966 13.284 38.128 1.00 37.12 350 ASP A CA 1
ATOM 2794 C C . ASP A 1 350 ? 17.491 13.451 37.990 1.00 37.12 350 ASP A C 1
ATOM 2796 O O . ASP A 1 350 ? 18.255 13.195 38.922 1.00 37.12 350 ASP A O 1
ATOM 2800 N N . ARG A 1 351 ? 17.911 14.115 36.898 1.00 34.62 351 ARG A N 1
ATOM 2801 C CA . ARG A 1 351 ? 18.461 15.495 36.914 1.00 34.62 351 ARG A CA 1
ATOM 2802 C C . ARG A 1 351 ? 18.932 15.958 35.523 1.00 34.62 351 ARG A C 1
ATOM 2804 O O . ARG A 1 351 ? 19.584 15.197 34.816 1.00 34.62 351 ARG A O 1
ATOM 2811 N N . CYS A 1 352 ? 18.698 17.258 35.293 1.00 38.03 352 CYS A N 1
ATOM 2812 C CA . CYS A 1 352 ? 19.137 18.157 34.211 1.00 38.03 352 CYS A CA 1
ATOM 2813 C C . CYS A 1 352 ? 18.401 18.073 32.871 1.00 38.03 352 CYS A C 1
ATOM 2815 O O . CYS A 1 352 ? 18.603 17.099 32.119 1.00 38.03 352 CYS A O 1
#

Sequence (352 aa):
MRWMRCGGRRRRRLLSVVARDSKMADTKGGLFAKTVQKHAGRAKEKILQNLGKADRTIDDVFDEYDANFTRQQTNANRLHKEVSNYLRCCRALHGASKGLYETLIEVYEPEWVGHELLYAQAQNSDMLWTDFCHKLQDQTLTPLTAYQQQFPELRKKIDKRGRKLVDYDSQRHQLENLQRASRRDEYKIARARDALETARTTYEVLNKELYEELPALYDQRIPNVASHLQTLYAAEATVMAEFSKVAKEVEAIADKLTKECAKGTYKVKRTAAPRPLSSVEASSPQNTTNSPSIRPTISAPVAQNKEETGRPYEEIEFEDKKVNGNVSQPARTNGEVLSTKIPQGGGLADRC

Radius of gyration: 42.92 Å; Cα contacts (8 Å, |Δi|>4): 132; chains: 1; bounding box: 119×57×111 Å

Mean predicted aligned error: 18.15 Å

Nearest PDB structures (foldseek):
  4avm-assembly1_A-2  TM=9.401E-01  e=1.290E-17  Homo sapiens
  2fic-assembly3_B  TM=9.813E-01  e=6.650E-13  Homo sapiens
  4atm-assembly1_A-2  TM=9.011E-01  e=2.122E-13  Homo sapiens
  2fic-assembly2_A  TM=9.856E-01  e=1.376E-12  Homo sapiens
  4i1q-assembly1_B  TM=9.041E-01  e=5.129E-13  Homo sapiens

Foldseek 3Di:
DDDYDDDDDDDDDDPPPPPPPPPPVVVVVVVVCVVVVLVVLLVVLVVCVVVVNADADDDPPVVVLVVLLVVLLVVLVVVLVVLVVVLVVLVVVLVVLLVVLVVVLVPQDPPFPCSVVSVVLSVLSNVLSVVLSVLSVPQANVVSVVLSVVSVVLVVLVVVLVSLSSQLSSLVVVLVVQVPDPDHDPVVNVVSVVSNVVSVVVNVVSVVVCVVPSVVSSVVSVVSVVSNVCSNVVSVVVSVVSVVVSVVSVVVSVVVSVVCVVVVVPPDDDDDPDPPDPDPDDPDDDDDDDDDDDDDDDDDDDDDDDDPDDDDDDDDDDPPDPDDDDDDDDDDDDDDDDDDDDDDDDDDDDDD

InterPro domains:
  IPR003005 Amphiphysin [PTHR46514] (24-333)
  IPR004148 BAR domain [PF03114] (37-251)
  IPR004148 BAR domain [PS51021] (47-263)
  IPR004148 BAR domain [SM00721] (35-256)
  IPR027267 AH/BAR domain superfamily [G3DSA:1.20.1270.60] (29-263)
  IPR027267 AH/BAR domain superfamily [SSF103657] (49-256)

Organism: Scylla paramamosain (NCBI:txid85552)

Solvent-accessible surface area (backbone atoms only — not comparable to full-atom values): 22064 Å² total; per-residue (Å²): 141,83,87,83,89,84,87,91,85,85,91,90,88,88,85,84,74,80,83,73,67,74,77,66,54,62,66,53,52,53,51,53,50,52,52,50,51,51,51,52,50,48,52,51,48,55,53,37,43,77,66,71,77,48,93,73,90,81,54,71,67,59,53,51,47,52,50,53,48,53,52,50,47,53,51,45,53,50,51,44,53,52,53,54,52,49,54,53,49,51,53,51,49,43,53,54,53,47,56,51,40,54,53,51,53,72,72,45,51,82,88,44,70,53,36,71,55,53,51,52,46,43,51,51,50,54,49,53,44,52,52,50,54,47,46,44,45,60,70,36,49,46,57,44,49,58,60,50,59,51,48,66,59,50,49,54,50,53,56,47,34,56,56,28,49,51,52,24,54,52,32,48,53,52,40,54,54,52,70,71,39,94,76,72,53,67,70,62,50,51,54,34,50,56,51,26,51,55,30,43,55,59,25,52,54,48,47,54,52,48,70,54,50,47,57,57,55,56,62,45,53,58,62,50,54,52,51,44,51,51,51,50,50,51,51,49,54,52,51,53,56,52,50,52,52,50,53,51,52,54,50,53,38,53,52,52,37,52,55,44,51,75,73,46,78,77,61,80,82,81,72,77,74,82,73,76,81,75,81,76,82,83,83,80,89,82,90,81,90,85,86,83,92,84,85,83,87,84,83,80,85,88,79,88,75,85,81,79,78,74,79,81,83,82,78,84,78,82,77,88,75,83,82,83,85,89,81,86,82,80,86,90,78,84,87,84,90,81,86,82,82,84,83,83,88,83,88,84,80,89,86,135

Secondary structure (DSSP, 8-state):
-----------SSSSSSTTSSTTSHHHHHHHHHHHHHHHHHHHHHHHHHHTT-S-----HHHHHHHHHHHHHHHHHHHHHHHHHHHHHHHHHHHHHHHHHHHHHHHHS-TTSTTHHHHHHHHHHHHHHHHHHHHHHIIIIIHHHHHHHHHHHHHHHHHHHHHHHHHHHHHHHHHHHHHHH-SS--HHHHHHHHHHHHHHHHHHHHHHHHHHHHHHHHHHTHHHHHHHHHHHHHHHHHHHHHHHHHHHHHHHHHHHHHHHHHHHTTT-------PPP----------------------PPP--------PPPP-----------S--PPPPP--------PPPP--------